Protein AF-0000000082831859 (afdb_homodimer)

InterPro domains:
  IPR010982 Lambda repressor-like, DNA-binding domain superfamily [SSF47413] (37-92)
  IPR014057 Uncharacterized protein HI1420 [PF21716] (16-94)
  IPR014057 Uncharacterized protein HI1420 [PTHR40275] (8-96)

Foldseek 3Di:
DDDPVVLVVVLVVCLVPVVVLVVVLVVCVQPNDQLSNLSSLQSLCCSQVHLVQLCVQLVHDSVVSVQCSHSPHDDDPSSVQSSQVSSVHHDDDDDNVVPPDPPPPD/DDDPVVLVVVLVVCLVPVVVLVVVLVVCVQPNDQLSNLSSLQSLCCSQVHLVQLCVQLVHDSVVSVQCSHSPHDDDPSSVQSSQVSSVHHDDDDDNVPPPDPPPPD

pLDDT: mean 89.48, std 18.15, range [23.09, 98.56]

Solvent-accessible surface area (backbone atoms only — not comparable to full-atom values): 11253 Å² total; per-residue (Å²): 125,86,49,72,67,54,49,55,52,49,19,53,49,32,55,76,32,54,66,58,44,48,51,51,51,37,52,26,51,71,75,49,53,68,36,61,42,24,44,50,51,38,34,47,37,49,39,60,71,20,58,59,54,34,17,58,67,39,71,46,56,45,73,55,47,56,49,40,36,30,57,83,38,63,38,35,46,66,54,49,53,32,49,33,45,51,69,48,26,31,59,36,67,40,71,39,81,74,69,64,71,78,74,70,80,120,126,86,49,69,68,54,50,54,53,49,19,54,50,31,54,76,33,55,66,57,44,48,50,51,49,36,52,27,52,72,72,51,53,68,37,62,42,23,43,50,51,40,32,48,37,49,38,59,71,20,59,60,53,34,17,58,68,38,73,46,56,45,74,54,46,56,49,40,33,30,58,83,37,63,39,34,46,65,53,48,53,32,49,33,45,51,69,48,27,31,60,36,68,40,70,38,83,72,72,62,70,78,74,70,79,120

Organism: NCBI:txid1287738

Structure (mmCIF, N/CA/C/O backbone):
data_AF-0000000082831859-model_v1
#
loop_
_entity.id
_entity.type
_entity.pdbx_description
1 polymer 'Addiction module antidote protein'
#
loop_
_atom_site.group_PDB
_atom_site.id
_atom_site.type_symbol
_atom_site.label_atom_id
_atom_site.label_alt_id
_atom_site.label_comp_id
_atom_site.label_asym_id
_atom_site.label_entity_id
_atom_site.label_seq_id
_atom_site.pdbx_PDB_ins_code
_atom_site.Cartn_x
_atom_site.Cartn_y
_atom_site.Cartn_z
_atom_site.occupancy
_atom_site.B_iso_or_equiv
_atom_site.auth_seq_id
_atom_site.auth_comp_id
_atom_site.auth_asym_id
_atom_site.auth_atom_id
_atom_site.pdbx_PDB_model_num
ATOM 1 N N . MET A 1 1 ? -16.203 17.734 -2.812 1 38.62 1 MET A N 1
ATOM 2 C CA . MET A 1 1 ? -14.797 18.031 -2.574 1 38.62 1 MET A CA 1
ATOM 3 C C . MET A 1 1 ? -14.609 18.703 -1.225 1 38.62 1 MET A C 1
ATOM 5 O O . MET A 1 1 ? -15.211 19.75 -0.96 1 38.62 1 MET A O 1
ATOM 9 N N . ARG A 1 2 ? -14.281 17.938 -0.155 1 53.03 2 ARG A N 1
ATOM 10 C CA . ARG A 1 2 ? -14.484 18.641 1.111 1 53.03 2 ARG A CA 1
ATOM 11 C C . ARG A 1 2 ? -13.656 19.922 1.166 1 53.03 2 ARG A C 1
ATOM 13 O O . ARG A 1 2 ? -12.586 20 0.563 1 53.03 2 ARG A O 1
ATOM 20 N N . SER A 1 3 ? -14.203 20.938 1.687 1 61.81 3 SER A N 1
ATOM 21 C CA . SER A 1 3 ? -13.727 22.312 1.714 1 61.81 3 SER A CA 1
ATOM 22 C C . SER A 1 3 ? -12.453 22.438 2.535 1 61.81 3 SER A C 1
ATOM 24 O O . SER A 1 3 ? -12.141 21.578 3.357 1 61.81 3 SER A O 1
ATOM 26 N N . LYS A 1 4 ? -11.562 23.281 2.094 1 70.06 4 LYS A N 1
ATOM 27 C CA . LYS A 1 4 ? -10.312 23.656 2.748 1 70.06 4 LYS A CA 1
ATOM 28 C C . LYS A 1 4 ? -10.484 23.734 4.262 1 70.06 4 LYS A C 1
ATOM 30 O O . LYS A 1 4 ? -9.664 23.203 5.012 1 70.06 4 LYS A O 1
ATOM 35 N N . PRO A 1 5 ? -11.586 24.328 4.648 1 73.94 5 PRO A N 1
ATOM 36 C CA . PRO A 1 5 ? -11.75 24.391 6.102 1 73.94 5 PRO A CA 1
ATOM 37 C C . PRO A 1 5 ? -11.922 23.016 6.734 1 73.94 5 PRO A C 1
ATOM 39 O O . PRO A 1 5 ? -11.43 22.781 7.84 1 73.94 5 PRO A O 1
ATOM 42 N N . HIS A 1 6 ? -12.492 22.172 6.074 1 83 6 HIS A N 1
ATOM 43 C CA . HIS A 1 6 ? -12.688 20.828 6.594 1 83 6 HIS A CA 1
ATOM 44 C C . HIS A 1 6 ? -11.359 20.078 6.699 1 83 6 HIS A C 1
ATOM 46 O O . HIS A 1 6 ? -11.094 19.438 7.711 1 83 6 HIS A O 1
ATOM 52 N N . ASP A 1 7 ? -10.617 20.328 5.746 1 87.94 7 ASP A N 1
ATOM 53 C CA . ASP A 1 7 ? -9.312 19.672 5.738 1 87.94 7 ASP A CA 1
ATOM 54 C C . ASP A 1 7 ? -8.469 20.109 6.934 1 87.94 7 ASP A C 1
ATOM 56 O O . ASP A 1 7 ? -7.863 19.281 7.613 1 87.94 7 ASP A O 1
ATOM 60 N N . GLU A 1 8 ? -8.5 21.422 7.148 1 90.81 8 GLU A N 1
ATOM 61 C CA . GLU A 1 8 ? -7.73 21.969 8.266 1 90.81 8 GLU A CA 1
ATOM 62 C C . GLU A 1 8 ? -8.25 21.438 9.602 1 90.81 8 GLU A C 1
ATOM 64 O O . GLU A 1 8 ? -7.469 21.172 10.516 1 90.81 8 GLU A O 1
ATOM 69 N N . ALA A 1 9 ? -9.516 21.344 9.734 1 93.5 9 ALA A N 1
ATOM 70 C CA . ALA A 1 9 ? -10.117 20.828 10.961 1 93.5 9 ALA A CA 1
ATOM 71 C C . ALA A 1 9 ? -9.695 19.375 11.203 1 93.5 9 ALA A C 1
ATOM 73 O O . ALA A 1 9 ? -9.367 19 12.328 1 93.5 9 ALA A O 1
ATOM 74 N N . MET A 1 10 ? -9.703 18.625 10.172 1 95.81 10 MET A N 1
ATOM 75 C CA . MET A 1 10 ? -9.336 17.219 10.32 1 95.81 10 MET A CA 1
ATOM 76 C C . MET A 1 10 ? -7.855 17.094 10.672 1 95.81 10 MET A C 1
ATOM 78 O O . MET A 1 10 ? -7.477 16.188 11.43 1 95.81 10 MET A O 1
ATOM 82 N N . VAL A 1 11 ? -7.047 17.953 10.141 1 96.88 11 VAL A N 1
ATOM 83 C CA . VAL A 1 11 ? -5.625 17.953 10.469 1 96.88 11 VAL A CA 1
ATOM 84 C C . VAL A 1 11 ? -5.441 18.125 11.977 1 96.88 11 VAL A C 1
ATOM 86 O O . VAL A 1 11 ? -4.652 17.406 12.602 1 96.88 11 VAL A O 1
ATOM 89 N N . GLU A 1 12 ? -6.172 19.016 12.555 1 96.31 12 GLU A N 1
ATOM 90 C CA . GLU A 1 12 ? -6.094 19.25 13.992 1 96.31 12 GLU A CA 1
ATOM 91 C C . GLU A 1 12 ? -6.586 18.031 14.773 1 96.31 12 GLU A C 1
ATOM 93 O O . GLU A 1 12 ? -6.012 17.688 15.805 1 96.31 12 GLU A O 1
ATOM 98 N N . VAL A 1 13 ? -7.621 17.422 14.297 1 96.69 13 VAL A N 1
ATOM 99 C CA . VAL A 1 13 ? -8.172 16.234 14.938 1 96.69 13 VAL A CA 1
ATOM 100 C C . VAL A 1 13 ? -7.125 15.117 14.93 1 96.69 13 VAL A C 1
ATOM 102 O O . VAL A 1 13 ? -6.875 14.484 15.961 1 96.69 13 VAL A O 1
ATOM 105 N N . TYR A 1 14 ? -6.484 14.945 13.805 1 96.75 14 TYR A N 1
ATOM 106 C CA . TYR A 1 14 ? -5.496 13.875 13.672 1 96.75 14 TYR A CA 1
ATOM 107 C C . TYR A 1 14 ? -4.246 14.188 14.492 1 96.75 14 TYR A C 1
ATOM 109 O O . TYR A 1 14 ? -3.604 13.281 15.023 1 96.75 14 TYR A O 1
ATOM 117 N N . ARG A 1 15 ? -3.934 15.461 14.617 1 95.5 15 ARG A N 1
ATOM 118 C CA . ARG A 1 15 ? -2.812 15.859 15.469 1 95.5 15 ARG A CA 1
ATOM 119 C C . ARG A 1 15 ? -3.07 15.492 16.922 1 95.5 15 ARG A C 1
ATOM 121 O O . ARG A 1 15 ? -2.168 15.023 17.625 1 95.5 15 ARG A O 1
ATOM 128 N N . SER A 1 16 ? -4.305 15.672 17.312 1 96.19 16 SER A N 1
ATOM 129 C CA . SER A 1 16 ? -4.664 15.445 18.703 1 96.19 16 SER A CA 1
ATOM 130 C C . SER A 1 16 ? -4.934 13.969 18.984 1 96.19 16 SER A C 1
ATOM 132 O O . SER A 1 16 ? -4.859 13.516 20.125 1 96.19 16 SER A O 1
ATOM 134 N N . ASP A 1 17 ? -5.258 13.164 17.922 1 96.81 17 ASP A N 1
ATOM 135 C CA . ASP A 1 17 ? -5.605 11.75 18.062 1 96.81 17 ASP A CA 1
ATOM 136 C C . ASP A 1 17 ? -5.043 10.93 16.906 1 96.81 17 ASP A C 1
ATOM 138 O O . ASP A 1 17 ? -5.797 10.469 16.047 1 96.81 17 ASP A O 1
ATOM 142 N N . PRO A 1 18 ? -3.818 10.656 16.938 1 94.69 18 PRO A N 1
ATOM 143 C CA . PRO A 1 18 ? -3.184 9.891 15.859 1 94.69 18 PRO A CA 1
ATOM 144 C C . PRO A 1 18 ? -3.799 8.508 15.672 1 94.69 18 PRO A C 1
ATOM 146 O O . PRO A 1 18 ? -3.805 7.977 14.555 1 94.69 18 PRO A O 1
ATOM 149 N N . ALA A 1 19 ? -4.309 7.984 16.734 1 95.75 19 ALA A N 1
ATOM 150 C CA . ALA A 1 19 ? -4.965 6.684 16.641 1 95.75 19 ALA A CA 1
ATOM 151 C C . ALA A 1 19 ? -6.203 6.758 15.75 1 95.75 19 ALA A C 1
ATOM 153 O O . ALA A 1 19 ? -6.508 5.816 15.016 1 95.75 19 ALA A O 1
ATOM 154 N N . LEU A 1 20 ? -6.926 7.797 15.906 1 97.31 20 LEU A N 1
ATOM 155 C CA . LEU A 1 20 ? -8.102 8 15.07 1 97.31 20 LEU A CA 1
ATOM 156 C C . LEU A 1 20 ? -7.711 8.117 13.602 1 97.31 20 LEU A C 1
ATOM 158 O O . LEU A 1 20 ? -8.422 7.617 12.727 1 97.31 20 LEU A O 1
ATOM 162 N N . ALA A 1 21 ? -6.582 8.797 13.273 1 96.94 21 ALA A N 1
ATOM 163 C CA . ALA A 1 21 ? -6.09 8.914 11.906 1 96.94 21 ALA A CA 1
ATOM 164 C C . ALA A 1 21 ? -5.805 7.535 11.305 1 96.94 21 ALA A C 1
ATOM 166 O O . ALA A 1 21 ? -6.203 7.254 10.172 1 96.94 21 ALA A O 1
ATOM 167 N N . LEU A 1 22 ? -5.191 6.773 12.102 1 97.5 22 LEU A N 1
ATOM 168 C CA . LEU A 1 22 ? -4.855 5.422 11.664 1 97.5 22 LEU A CA 1
ATOM 169 C C . LEU A 1 22 ? -6.121 4.598 11.422 1 97.5 22 LEU A C 1
ATOM 171 O O . LEU A 1 22 ? -6.215 3.871 10.43 1 97.5 22 LEU A O 1
ATOM 175 N N . GLU A 1 23 ? -7.074 4.691 12.344 1 97.94 23 GLU A N 1
ATOM 176 C CA . GLU A 1 23 ? -8.344 3.996 12.18 1 97.94 23 GLU A CA 1
ATOM 177 C C . GLU A 1 23 ? -9.055 4.445 10.906 1 97.94 23 GLU A C 1
ATOM 179 O O . GLU A 1 23 ? -9.625 3.627 10.18 1 97.94 23 GLU A O 1
ATOM 184 N N . THR A 1 24 ? -9.016 5.707 10.695 1 97.94 24 THR A N 1
ATOM 185 C CA . THR A 1 24 ? -9.703 6.285 9.539 1 97.94 24 THR A CA 1
ATOM 186 C C . THR A 1 24 ? -9.102 5.773 8.234 1 97.94 24 THR A C 1
ATOM 188 O O . THR A 1 24 ? -9.82 5.332 7.344 1 97.94 24 THR A O 1
ATOM 191 N N . ILE A 1 25 ? -7.785 5.797 8.172 1 98.25 25 ILE A N 1
ATOM 192 C CA . ILE A 1 25 ? -7.152 5.391 6.918 1 98.25 25 ILE A CA 1
ATOM 193 C C . ILE A 1 25 ? -7.383 3.9 6.684 1 98.25 25 ILE A C 1
ATOM 195 O O . ILE A 1 25 ? -7.59 3.469 5.547 1 98.25 25 ILE A O 1
ATOM 199 N N . ASN A 1 26 ? -7.402 3.133 7.691 1 98.25 26 ASN A N 1
ATOM 200 C CA . ASN A 1 26 ? -7.617 1.698 7.539 1 98.25 26 ASN A CA 1
ATOM 201 C C . ASN A 1 26 ? -9.07 1.384 7.188 1 98.25 26 ASN A C 1
ATOM 203 O O . ASN A 1 26 ? -9.344 0.425 6.465 1 98.25 26 ASN A O 1
ATOM 207 N N . SER A 1 27 ? -10.023 2.178 7.707 1 97.75 27 SER A N 1
ATOM 208 C CA . SER A 1 27 ? -11.414 2.027 7.285 1 97.75 27 SER A CA 1
ATOM 209 C C . SER A 1 27 ? -11.57 2.287 5.789 1 97.75 27 SER A C 1
ATOM 211 O O . SER A 1 27 ? -12.32 1.583 5.109 1 97.75 27 SER A O 1
ATOM 213 N N . ILE A 1 28 ? -10.844 3.232 5.297 1 97.88 28 ILE A N 1
ATOM 214 C CA . ILE A 1 28 ? -10.898 3.588 3.883 1 97.88 28 ILE A CA 1
ATOM 215 C C . ILE A 1 28 ? -10.258 2.48 3.049 1 97.88 28 ILE A C 1
ATOM 217 O O . ILE A 1 28 ? -10.773 2.115 1.988 1 97.88 28 ILE A O 1
ATOM 221 N N . LEU A 1 29 ? -9.156 1.987 3.525 1 97.56 29 LEU A N 1
ATOM 222 C CA . LEU A 1 29 ? -8.477 0.91 2.811 1 97.56 29 LEU A CA 1
ATOM 223 C C . LEU 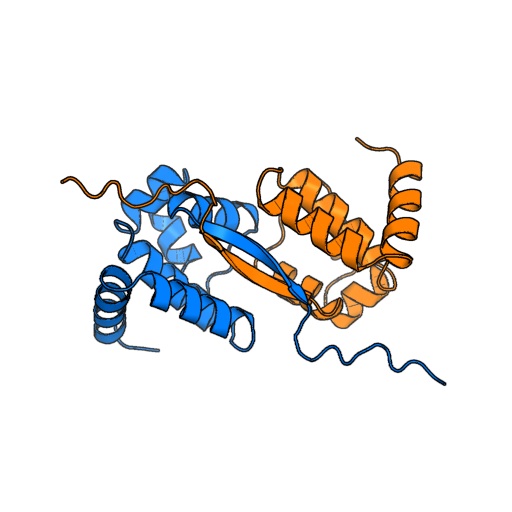A 1 29 ? -9.367 -0.323 2.717 1 97.56 29 LEU A C 1
ATOM 225 O O . LEU A 1 29 ? -9.266 -1.095 1.759 1 97.56 29 LEU A O 1
ATOM 229 N N . ALA A 1 30 ? -10.312 -0.487 3.637 1 94.75 30 ALA A N 1
ATOM 230 C CA . ALA A 1 30 ? -11.211 -1.639 3.652 1 94.75 30 ALA A CA 1
ATOM 231 C C . ALA A 1 30 ? -12.375 -1.438 2.691 1 94.75 30 ALA A C 1
ATOM 233 O O . ALA A 1 30 ? -12.773 -2.365 1.979 1 94.75 30 ALA A O 1
ATOM 234 N N . ASP A 1 31 ? -12.93 -0.213 2.652 1 92.75 31 ASP A N 1
ATOM 235 C CA . ASP A 1 31 ? -14.211 -0.074 1.97 1 92.75 31 ASP A CA 1
ATOM 236 C C . ASP A 1 31 ? -14.305 1.268 1.247 1 92.75 31 ASP A C 1
ATOM 238 O O . ASP A 1 31 ? -15.352 1.604 0.684 1 92.75 31 ASP A O 1
ATOM 242 N N . GLY A 1 32 ? -13.289 1.957 1.275 1 95 32 GLY A N 1
ATOM 243 C CA . GLY A 1 32 ? -13.344 3.279 0.671 1 95 32 GLY A CA 1
ATOM 244 C C . GLY A 1 32 ? -12.711 3.334 -0.704 1 95 32 GLY A C 1
ATOM 245 O O . GLY A 1 32 ? -12.492 2.299 -1.337 1 95 32 GLY A O 1
ATOM 246 N N . ASP A 1 33 ? -12.516 4.555 -1.22 1 96.19 33 ASP A N 1
ATOM 247 C CA . ASP A 1 33 ? -11.914 4.723 -2.539 1 96.19 33 ASP A CA 1
ATOM 248 C C . ASP A 1 33 ? -10.555 5.398 -2.439 1 96.19 33 ASP A C 1
ATOM 250 O O . ASP A 1 33 ? -10.18 5.898 -1.377 1 96.19 33 ASP A O 1
ATOM 254 N N . GLN A 1 34 ? -9.844 5.43 -3.523 1 97.75 34 GLN A N 1
ATOM 255 C CA . GLN A 1 34 ? -8.469 5.906 -3.572 1 97.75 34 GLN A CA 1
ATOM 256 C C . GLN A 1 34 ? -8.391 7.402 -3.277 1 97.75 34 GLN A C 1
ATOM 258 O O . GLN A 1 34 ? -7.469 7.859 -2.602 1 97.75 34 GLN A O 1
ATOM 263 N N . GLY A 1 35 ? -9.305 8.164 -3.9 1 97.5 35 GLY A N 1
ATOM 264 C CA . GLY A 1 35 ? -9.305 9.594 -3.633 1 97.5 35 GLY A CA 1
ATOM 265 C C . GLY A 1 35 ? -9.422 9.922 -2.158 1 97.5 35 GLY A C 1
ATOM 266 O O . GLY A 1 35 ? -8.719 10.797 -1.653 1 97.5 35 GLY A O 1
ATOM 267 N N . GLU A 1 36 ? -10.391 9.289 -1.47 1 97.06 36 GLU A N 1
ATOM 268 C CA . GLU A 1 36 ? -10.555 9.453 -0.028 1 97.06 36 GLU A CA 1
ATOM 269 C C . GLU A 1 36 ? -9.273 9.086 0.718 1 97.06 36 GLU A C 1
ATOM 271 O O . GLU A 1 36 ? -8.898 9.758 1.682 1 97.06 36 GLU A O 1
ATOM 276 N N . LEU A 1 37 ? -8.68 8.031 0.323 1 98.19 37 LEU A N 1
ATOM 277 C CA . LEU A 1 37 ? -7.441 7.562 0.938 1 98.19 37 LEU A CA 1
ATOM 278 C C . LEU A 1 37 ? -6.363 8.641 0.877 1 98.19 37 LEU A C 1
ATOM 280 O O . LEU A 1 37 ? -5.715 8.938 1.884 1 98.19 37 LEU A O 1
ATOM 284 N N . LEU A 1 38 ? -6.172 9.219 -0.313 1 98.19 38 LEU A N 1
ATOM 285 C CA .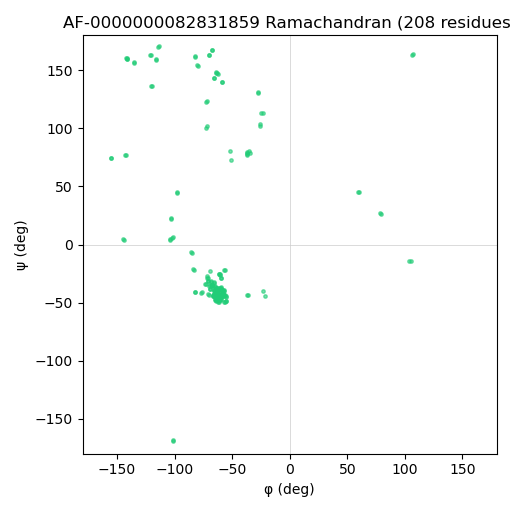 LEU A 1 38 ? -5.105 10.195 -0.515 1 98.19 38 LEU A CA 1
ATOM 286 C C . LEU A 1 38 ? -5.398 11.484 0.249 1 98.19 38 LEU A C 1
ATOM 288 O O . LEU A 1 38 ? -4.477 12.148 0.735 1 98.19 38 LEU A O 1
ATOM 292 N N . VAL A 1 39 ? -6.652 11.805 0.393 1 96.69 39 VAL A N 1
ATOM 293 C CA . VAL A 1 39 ? -7.035 12.977 1.183 1 96.69 39 VAL A 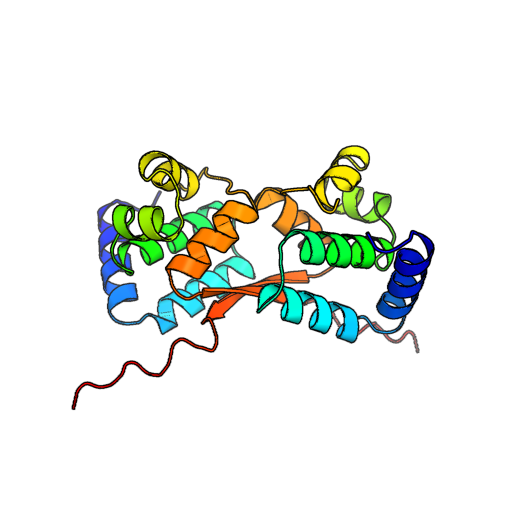CA 1
ATOM 294 C C . VAL A 1 39 ? -6.633 12.766 2.641 1 96.69 39 VAL A C 1
ATOM 296 O O . VAL A 1 39 ? -6.039 13.648 3.262 1 96.69 39 VAL A O 1
ATOM 299 N N . VAL A 1 40 ? -6.977 11.609 3.168 1 97.5 40 VAL A N 1
ATOM 300 C CA . VAL A 1 40 ? -6.656 11.328 4.562 1 97.5 40 VAL A CA 1
ATOM 301 C C . VAL A 1 40 ? -5.141 11.258 4.738 1 97.5 40 VAL A C 1
ATOM 303 O O . VAL A 1 40 ? -4.602 11.75 5.738 1 97.5 40 VAL A O 1
ATOM 306 N N . LEU A 1 41 ? -4.434 10.695 3.814 1 98 41 LEU A N 1
ATOM 307 C CA . LEU A 1 41 ? -2.977 10.641 3.895 1 98 41 LEU A CA 1
ATOM 308 C C . LEU A 1 41 ? -2.379 12.039 3.875 1 98 41 LEU A C 1
ATOM 310 O O . LEU A 1 41 ? -1.407 12.32 4.582 1 98 41 LEU A O 1
ATOM 314 N N . ARG A 1 42 ? -2.9 12.891 3.082 1 97.31 42 ARG A N 1
ATOM 315 C CA . ARG A 1 42 ? -2.459 14.281 3.043 1 97.31 42 ARG A CA 1
ATOM 316 C C . ARG A 1 42 ? -2.695 14.969 4.383 1 97.31 42 ARG A C 1
ATOM 318 O O . ARG A 1 42 ? -1.821 15.68 4.883 1 97.31 42 ARG A O 1
ATOM 325 N N . GLN A 1 43 ? -3.883 14.797 4.906 1 97.44 43 GLN A N 1
ATOM 326 C CA . GLN A 1 43 ? -4.199 15.359 6.215 1 97.44 43 GLN A CA 1
ATOM 327 C C . GLN A 1 43 ? -3.244 14.836 7.281 1 97.44 43 GLN A C 1
ATOM 329 O O . GLN A 1 43 ? -2.803 15.594 8.148 1 97.44 43 GLN A O 1
ATOM 334 N N . MET A 1 44 ? -2.928 13.586 7.18 1 97.25 44 MET A N 1
ATOM 335 C CA . MET A 1 44 ? -1.985 12.984 8.117 1 97.25 44 MET A CA 1
ATOM 336 C C . MET A 1 44 ? -0.595 13.586 7.961 1 97.25 44 MET A C 1
ATOM 338 O O . MET A 1 44 ? 0.084 13.867 8.953 1 97.25 44 MET A O 1
ATOM 342 N N . THR A 1 45 ? -0.22 13.758 6.73 1 97.12 45 THR A N 1
ATOM 343 C CA . THR A 1 45 ? 1.074 14.375 6.469 1 97.12 45 THR A CA 1
ATOM 344 C C . THR A 1 45 ? 1.149 15.758 7.102 1 97.12 45 THR A C 1
ATOM 346 O O . THR A 1 45 ? 2.158 16.109 7.715 1 97.12 45 THR A O 1
ATOM 349 N N . GLN A 1 46 ? 0.09 16.5 7 1 96.19 46 GLN A N 1
ATOM 350 C CA . GLN A 1 46 ? 0.035 17.844 7.574 1 96.19 46 GLN A CA 1
ATOM 351 C C . GLN A 1 46 ? 0.063 17.781 9.102 1 96.19 46 GLN A C 1
ATOM 353 O O . GLN A 1 46 ? 0.666 18.656 9.742 1 96.19 46 GLN A O 1
ATOM 358 N N . ALA A 1 47 ? -0.567 16.766 9.617 1 96.25 47 ALA A N 1
ATOM 359 C CA . ALA A 1 47 ? -0.594 16.594 11.07 1 96.25 47 ALA A CA 1
ATOM 360 C C . ALA A 1 47 ? 0.78 16.188 11.602 1 96.25 47 ALA A C 1
ATOM 362 O O . ALA A 1 47 ? 1.121 16.5 12.742 1 96.25 47 ALA A O 1
ATOM 363 N N . PHE A 1 48 ? 1.53 15.508 10.75 1 93.25 48 PHE A N 1
ATOM 364 C CA . PHE A 1 48 ? 2.832 14.984 11.148 1 93.25 48 PHE A CA 1
ATOM 365 C C . PHE A 1 48 ? 3.949 15.922 10.703 1 93.25 48 PHE A C 1
ATOM 367 O O . PHE A 1 48 ? 4.887 15.5 10.016 1 93.25 48 PHE A O 1
ATOM 374 N N . GLY A 1 49 ? 3.854 17.219 10.859 1 92.62 49 GLY A N 1
ATOM 375 C CA . GLY A 1 49 ? 4.953 18.141 10.633 1 92.62 49 GLY A CA 1
ATOM 376 C C . GLY A 1 49 ? 4.824 18.922 9.344 1 92.62 49 GLY A C 1
ATOM 377 O O . GLY A 1 49 ? 5.621 19.812 9.078 1 92.62 49 GLY A O 1
ATOM 378 N N . GLY A 1 50 ? 3.951 18.484 8.484 1 95.81 50 GLY A N 1
ATOM 379 C CA . GLY A 1 50 ? 3.713 19.234 7.262 1 95.81 50 GLY A CA 1
ATOM 380 C C . GLY A 1 50 ? 4.305 18.578 6.031 1 95.81 50 GLY A C 1
ATOM 381 O O . GLY A 1 50 ? 5.242 17.781 6.137 1 95.81 50 GLY A O 1
ATOM 382 N N . MET A 1 51 ? 3.854 19 4.84 1 96.12 51 MET A N 1
ATOM 383 C CA . MET A 1 51 ? 4.246 18.422 3.559 1 96.12 51 MET A CA 1
ATOM 384 C C . MET A 1 51 ? 5.742 18.609 3.318 1 96.12 51 MET A C 1
ATOM 386 O O . MET A 1 51 ? 6.402 17.703 2.799 1 96.12 51 MET A O 1
ATOM 390 N N . GLN A 1 52 ? 6.289 19.703 3.674 1 96.94 52 GLN A N 1
ATOM 391 C CA . GLN A 1 52 ? 7.707 19.969 3.471 1 96.94 52 GLN A CA 1
ATOM 392 C C . GLN A 1 52 ? 8.57 19.031 4.301 1 96.94 52 GLN A C 1
ATOM 394 O O . GLN A 1 52 ? 9.523 18.438 3.791 1 96.94 52 GLN A O 1
ATOM 399 N N . ALA A 1 53 ? 8.227 18.875 5.574 1 97 53 ALA A N 1
ATOM 400 C CA . ALA A 1 53 ? 8.992 18.016 6.473 1 97 53 ALA A CA 1
ATOM 401 C C . ALA A 1 53 ? 8.945 16.562 6.02 1 97 53 ALA A C 1
ATOM 403 O O . ALA A 1 53 ? 9.969 15.875 5.996 1 97 53 ALA A O 1
ATOM 404 N N . VAL A 1 54 ? 7.785 16.156 5.648 1 97.38 54 VAL A N 1
ATOM 405 C CA . VAL A 1 54 ? 7.605 14.766 5.215 1 97.38 54 VAL A CA 1
ATOM 406 C C . VAL A 1 54 ? 8.367 14.531 3.914 1 97.38 54 VAL A C 1
ATOM 408 O O . VAL A 1 54 ? 9.031 13.5 3.756 1 97.38 54 VAL A O 1
ATOM 411 N N . ALA A 1 55 ? 8.289 15.477 2.957 1 98 55 ALA A N 1
ATOM 412 C CA . ALA A 1 55 ? 9 15.367 1.689 1 98 55 ALA A CA 1
ATOM 413 C C . ALA A 1 55 ? 10.508 15.25 1.917 1 98 55 ALA A C 1
ATOM 415 O O . ALA A 1 55 ? 11.172 14.414 1.3 1 98 55 ALA A O 1
ATOM 416 N N . GLU A 1 56 ? 10.992 16.047 2.77 1 97.38 56 GLU A N 1
ATOM 417 C CA . GLU A 1 56 ? 12.414 16.031 3.084 1 97.38 56 GLU A CA 1
ATOM 418 C C . GLU A 1 56 ? 12.836 14.68 3.656 1 97.38 56 GLU A C 1
ATOM 420 O O . GLU A 1 56 ? 13.82 14.086 3.207 1 97.38 56 GLU A O 1
ATOM 425 N N . GLN A 1 57 ? 12.094 14.203 4.594 1 96.69 57 GLN A N 1
ATOM 426 C CA . GLN A 1 57 ? 12.414 12.93 5.227 1 96.69 57 GLN A CA 1
ATOM 427 C C . GLN A 1 57 ? 12.305 11.781 4.227 1 96.69 57 GLN A C 1
ATOM 429 O O . GLN A 1 57 ? 13.07 10.812 4.293 1 96.69 57 GLN A O 1
ATOM 434 N N . ALA A 1 58 ? 11.328 11.883 3.328 1 96.94 58 ALA A N 1
ATOM 435 C CA . ALA A 1 58 ? 11.086 10.844 2.334 1 96.94 58 ALA A CA 1
ATOM 436 C C . ALA A 1 58 ? 11.984 11.023 1.116 1 96.94 58 ALA A C 1
ATOM 438 O O . ALA A 1 58 ? 11.977 10.195 0.2 1 96.94 58 ALA A O 1
ATOM 439 N N . ARG A 1 59 ? 12.727 12.148 1.076 1 97.38 59 ARG A N 1
ATOM 440 C CA . ARG A 1 59 ? 13.594 12.484 -0.05 1 97.38 59 ARG A CA 1
ATOM 441 C C . ARG A 1 59 ? 12.789 12.602 -1.341 1 97.38 59 ARG A C 1
ATOM 443 O O . ARG A 1 59 ? 13.164 12.031 -2.365 1 97.38 59 ARG A O 1
ATOM 450 N N . LEU A 1 60 ? 11.711 13.273 -1.195 1 97.12 60 LEU A N 1
ATOM 451 C CA . LEU A 1 60 ? 10.852 13.602 -2.326 1 97.12 60 LEU A CA 1
ATOM 452 C C . LEU A 1 60 ? 10.789 15.109 -2.553 1 97.12 60 LEU A C 1
ATOM 454 O O . LEU A 1 60 ? 11.133 15.883 -1.661 1 97.12 60 LEU A O 1
ATOM 458 N N . ASN A 1 61 ? 10.414 15.453 -3.762 1 96.5 61 ASN A N 1
ATOM 459 C CA . ASN A 1 61 ? 10.109 16.859 -4.055 1 96.5 61 ASN A CA 1
ATOM 460 C C . ASN A 1 61 ? 8.797 17.297 -3.414 1 96.5 61 ASN A C 1
ATOM 462 O O . ASN A 1 61 ? 7.75 16.688 -3.662 1 96.5 61 ASN A O 1
ATOM 466 N N . PRO A 1 62 ? 8.867 18.359 -2.588 1 94.5 62 PRO A N 1
ATOM 467 C CA . PRO A 1 62 ? 7.633 18.781 -1.918 1 94.5 62 PRO A CA 1
ATOM 468 C C . PRO A 1 62 ? 6.516 19.109 -2.9 1 94.5 62 PRO A C 1
ATOM 470 O O . PRO A 1 62 ? 5.352 18.797 -2.648 1 94.5 62 PRO A O 1
ATOM 473 N N . THR A 1 63 ? 6.875 19.734 -3.971 1 94.62 63 THR A N 1
ATOM 474 C CA . THR A 1 63 ? 5.871 20.078 -4.973 1 94.62 63 THR A CA 1
ATOM 475 C C . THR A 1 63 ? 5.25 18.812 -5.559 1 94.62 63 THR A C 1
ATOM 477 O O . THR A 1 63 ? 4.043 18.75 -5.789 1 94.62 63 THR A O 1
ATOM 480 N N . GLN A 1 64 ? 6.051 17.844 -5.742 1 94.38 64 GLN A N 1
ATOM 481 C CA . GLN A 1 64 ? 5.562 16.562 -6.246 1 94.38 64 GLN A CA 1
ATOM 482 C C . GLN A 1 64 ? 4.711 15.852 -5.207 1 94.38 64 GLN A C 1
ATOM 484 O O . GLN A 1 64 ? 3.729 15.188 -5.547 1 94.38 64 GLN A O 1
ATOM 489 N N . LEU A 1 65 ? 5.113 16.047 -3.975 1 97.19 65 LEU A N 1
ATOM 490 C CA . LEU A 1 65 ? 4.367 15.391 -2.904 1 97.19 65 LEU A CA 1
ATOM 491 C C . LEU A 1 65 ? 2.939 15.922 -2.832 1 97.19 65 LEU A C 1
ATOM 493 O O . LEU A 1 65 ? 1.997 15.156 -2.607 1 97.19 65 LEU A O 1
ATOM 497 N N . TYR A 1 66 ? 2.713 17.234 -3.062 1 95.94 66 TYR A N 1
ATOM 498 C CA . TYR A 1 66 ? 1.385 17.828 -3.074 1 95.94 66 TYR A CA 1
ATOM 499 C C . TYR A 1 66 ? 0.51 17.203 -4.152 1 95.94 66 TYR A C 1
ATOM 501 O O . TYR A 1 66 ? -0.656 16.891 -3.906 1 95.94 66 TYR A O 1
ATOM 509 N N . ARG A 1 67 ? 1.118 16.938 -5.18 1 96.12 67 ARG A N 1
ATOM 510 C CA . ARG A 1 67 ? 0.382 16.328 -6.281 1 96.12 67 ARG A CA 1
ATOM 511 C C . ARG A 1 67 ? 0.128 14.844 -6.016 1 96.12 67 ARG A C 1
ATOM 513 O O . ARG A 1 67 ? -0.959 14.336 -6.301 1 96.12 67 ARG A O 1
ATOM 520 N N . THR A 1 68 ? 1.135 14.242 -5.52 1 97.44 68 THR A N 1
ATOM 521 C CA . THR A 1 68 ? 1.079 12.812 -5.238 1 97.44 68 THR A CA 1
ATOM 522 C C . THR A 1 68 ? -0.04 12.5 -4.25 1 97.44 68 THR A C 1
ATOM 524 O O . THR A 1 68 ? -0.737 11.492 -4.391 1 97.44 68 THR A O 1
ATOM 527 N N . LEU A 1 69 ? -0.253 13.383 -3.281 1 97.56 69 LEU A N 1
ATOM 528 C CA . LEU A 1 69 ? -1.238 13.156 -2.23 1 97.56 69 LEU A CA 1
ATOM 529 C C . LEU A 1 69 ? -2.5 13.977 -2.48 1 97.56 69 LEU A C 1
ATOM 531 O O . LEU A 1 69 ? -3.252 14.266 -1.547 1 97.56 69 LEU A O 1
ATOM 535 N N . SER A 1 70 ? -2.777 14.383 -3.689 1 96.81 70 SER A N 1
ATOM 536 C CA . SER A 1 70 ? -4.039 15 -4.086 1 96.81 70 SER A CA 1
ATOM 537 C C . SER A 1 70 ? -5.105 13.945 -4.367 1 96.81 70 SER A C 1
ATOM 539 O O . SER A 1 70 ? -4.789 12.773 -4.555 1 96.81 70 SER A O 1
ATOM 541 N N . PRO A 1 71 ? -6.426 14.289 -4.379 1 95.75 71 PRO A N 1
ATOM 542 C CA . PRO A 1 71 ? -7.496 13.32 -4.629 1 95.75 71 PRO A CA 1
ATOM 543 C C . PRO A 1 71 ? -7.328 12.586 -5.957 1 95.75 71 PRO A C 1
ATOM 545 O O . PRO A 1 71 ? -7.824 11.461 -6.109 1 95.75 71 PRO A O 1
ATOM 548 N N . LYS A 1 72 ? -6.602 13.156 -6.875 1 96.62 72 LYS A N 1
ATOM 549 C CA . LYS A 1 72 ? -6.41 12.531 -8.188 1 96.62 72 LYS A CA 1
ATOM 550 C C . LYS A 1 72 ? -5.023 11.906 -8.297 1 96.62 72 LYS A C 1
ATOM 552 O O . LYS A 1 72 ? -4.617 11.469 -9.375 1 96.62 72 LYS A O 1
ATOM 557 N N . GLY A 1 73 ? -4.297 11.938 -7.238 1 97.69 73 GLY A N 1
ATOM 558 C CA . GLY A 1 73 ? -2.961 11.367 -7.25 1 97.69 73 GLY A CA 1
ATOM 559 C C . GLY A 1 73 ? -2.963 9.852 -7.391 1 97.69 73 GLY A C 1
ATOM 560 O O . GLY A 1 73 ? -4.008 9.219 -7.262 1 97.69 73 GLY A O 1
ATOM 561 N N . ASN A 1 74 ? -1.802 9.344 -7.668 1 98.12 74 ASN A N 1
ATOM 562 C CA . ASN A 1 74 ? -1.583 7.91 -7.809 1 98.12 74 ASN A CA 1
ATOM 563 C C . ASN A 1 74 ? -0.13 7.535 -7.531 1 98.12 74 ASN A C 1
ATOM 565 O O . ASN A 1 74 ? 0.605 7.168 -8.453 1 98.12 74 ASN A O 1
ATOM 569 N N . PRO A 1 75 ? 0.209 7.555 -6.246 1 98.12 75 PRO A N 1
ATOM 570 C CA . PRO A 1 75 ? 1.614 7.32 -5.902 1 98.12 75 PRO A CA 1
ATOM 571 C C . PRO A 1 75 ? 2.096 5.93 -6.309 1 98.12 75 PRO A C 1
ATOM 573 O O . PRO A 1 75 ? 1.3 4.988 -6.367 1 98.12 75 PRO A O 1
ATOM 576 N N . SER A 1 76 ? 3.424 5.922 -6.672 1 97.88 76 SER A N 1
ATOM 577 C CA . SER A 1 76 ? 4.055 4.617 -6.84 1 97.88 76 SER A CA 1
ATOM 578 C C . SER A 1 76 ? 4.223 3.906 -5.504 1 97.88 76 SER A C 1
ATOM 580 O O . SER A 1 76 ? 4.109 4.527 -4.445 1 97.88 76 SER A O 1
ATOM 582 N N . LEU A 1 77 ? 4.449 2.631 -5.543 1 98.56 77 LEU A N 1
ATOM 583 C CA . LEU A 1 77 ? 4.73 1.871 -4.328 1 98.56 77 LEU A CA 1
ATOM 584 C C . LEU A 1 77 ? 5.914 2.471 -3.574 1 98.56 77 LEU A C 1
ATOM 586 O O . LEU A 1 77 ? 5.844 2.668 -2.357 1 98.56 77 LEU A O 1
ATOM 590 N N . ALA A 1 78 ? 6.98 2.818 -4.301 1 97.62 78 ALA A N 1
ATOM 591 C CA . ALA A 1 78 ? 8.172 3.383 -3.668 1 97.62 78 ALA A CA 1
ATOM 592 C C . ALA A 1 78 ? 7.84 4.668 -2.92 1 97.62 78 ALA A C 1
ATOM 594 O O . ALA A 1 78 ? 8.266 4.859 -1.778 1 97.62 78 ALA A O 1
ATOM 595 N N . SER A 1 79 ? 7.102 5.555 -3.562 1 97.88 79 SER A N 1
ATOM 596 C CA . SER A 1 79 ? 6.738 6.82 -2.936 1 97.88 79 SER A CA 1
ATOM 597 C C . SER A 1 79 ? 5.852 6.602 -1.714 1 97.88 79 SER A C 1
ATOM 599 O O . SER A 1 79 ? 6.039 7.242 -0.679 1 97.88 79 SER A O 1
ATOM 601 N N . LEU A 1 80 ? 4.883 5.707 -1.873 1 98.31 80 LEU A N 1
ATOM 602 C CA . LEU A 1 80 ? 3.967 5.426 -0.771 1 98.31 80 LEU A CA 1
ATOM 603 C C . LEU A 1 80 ? 4.723 4.891 0.44 1 98.31 80 LEU A C 1
ATOM 605 O O . LEU A 1 80 ? 4.477 5.32 1.569 1 98.31 80 LEU A O 1
ATOM 609 N N . LEU A 1 81 ? 5.641 3.936 0.188 1 98 81 LEU A N 1
ATOM 610 C CA . LEU A 1 81 ? 6.449 3.373 1.267 1 98 81 LEU A CA 1
ATOM 611 C C . LEU A 1 81 ? 7.277 4.457 1.947 1 98 81 LEU A C 1
ATOM 613 O O . LEU A 1 81 ? 7.34 4.516 3.178 1 98 81 LEU A O 1
ATOM 617 N N . ALA A 1 82 ? 7.875 5.316 1.185 1 97.38 82 ALA A N 1
ATOM 618 C CA . ALA A 1 82 ? 8.719 6.383 1.718 1 97.38 82 ALA A CA 1
ATOM 619 C C . ALA A 1 82 ? 7.891 7.375 2.535 1 97.38 82 ALA A C 1
ATOM 621 O O . ALA A 1 82 ? 8.32 7.812 3.607 1 97.38 82 ALA A O 1
ATOM 622 N N . ILE A 1 83 ? 6.754 7.742 2.014 1 98.06 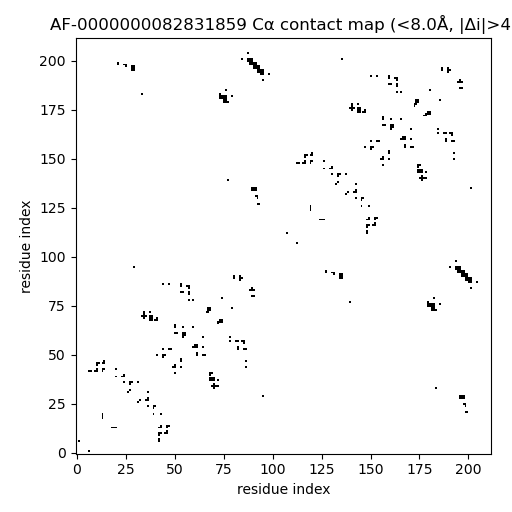83 ILE A N 1
ATOM 623 C CA . ILE A 1 83 ? 5.875 8.695 2.678 1 98.06 83 ILE A CA 1
ATOM 624 C C . ILE A 1 83 ? 5.418 8.133 4.023 1 98.06 83 ILE A C 1
ATOM 626 O O . ILE A 1 83 ? 5.484 8.82 5.047 1 98.06 83 ILE A O 1
ATOM 630 N N . LEU A 1 84 ? 4.945 6.941 4.027 1 97.81 84 LEU A N 1
ATOM 631 C CA . LEU A 1 84 ? 4.48 6.32 5.266 1 97.81 84 LEU A CA 1
ATOM 632 C C . LEU A 1 84 ? 5.621 6.203 6.273 1 97.81 84 LEU A C 1
ATOM 634 O O . LEU A 1 84 ? 5.445 6.52 7.453 1 97.81 84 LEU A O 1
ATOM 638 N N . LYS A 1 85 ? 6.785 5.758 5.816 1 96.94 85 LYS A N 1
ATOM 639 C CA . LYS A 1 85 ? 7.938 5.621 6.703 1 96.94 85 LYS A CA 1
ATOM 640 C C . LYS A 1 85 ? 8.305 6.957 7.348 1 96.94 85 LYS A C 1
ATOM 642 O O . LYS A 1 85 ? 8.625 7.012 8.539 1 96.94 85 LYS A O 1
ATOM 647 N N . ALA A 1 86 ? 8.234 8.023 6.602 1 96.88 86 ALA A N 1
ATOM 648 C CA . ALA A 1 86 ? 8.539 9.367 7.094 1 96.88 86 ALA A CA 1
ATOM 649 C C . ALA A 1 86 ? 7.605 9.758 8.234 1 96.88 86 ALA A C 1
ATOM 651 O O . ALA A 1 86 ? 7.961 10.578 9.086 1 96.88 86 ALA A O 1
ATOM 652 N N . MET A 1 87 ? 6.461 9.148 8.234 1 96.56 87 MET A N 1
ATOM 653 C CA . MET A 1 87 ? 5.477 9.477 9.266 1 96.56 87 MET A CA 1
ATOM 654 C C . MET A 1 87 ? 5.449 8.414 10.352 1 96.56 87 MET A C 1
ATOM 656 O O . MET A 1 87 ? 4.543 8.391 11.188 1 96.56 87 MET A O 1
ATOM 660 N N . GLY A 1 88 ? 6.363 7.453 10.273 1 95.38 88 GLY A N 1
ATOM 661 C CA . GLY A 1 88 ? 6.441 6.398 11.273 1 95.38 88 GLY A CA 1
ATOM 662 C C . GLY A 1 88 ? 5.406 5.309 11.07 1 95.38 88 GLY A C 1
ATOM 663 O O . GLY A 1 88 ? 4.965 4.676 12.031 1 95.38 88 GLY A O 1
ATOM 664 N N . LEU A 1 89 ? 4.969 5.121 9.844 1 97.44 89 LEU A N 1
ATOM 665 C CA . LEU A 1 89 ? 3.961 4.133 9.477 1 97.44 89 LEU A CA 1
ATOM 666 C C . LEU A 1 89 ? 4.52 3.137 8.461 1 97.44 89 LEU A C 1
ATOM 668 O O . LEU A 1 89 ? 5.574 3.373 7.871 1 97.44 89 LEU A O 1
ATOM 672 N N . ARG A 1 90 ? 3.84 2.027 8.328 1 97.5 90 ARG A N 1
ATOM 673 C CA . ARG A 1 90 ? 4.188 1.023 7.324 1 97.5 90 ARG A CA 1
ATOM 674 C C . ARG A 1 90 ? 2.938 0.407 6.707 1 97.5 90 ARG A C 1
ATOM 676 O O . ARG A 1 90 ? 1.865 0.427 7.316 1 97.5 90 ARG A O 1
ATOM 683 N N . LEU A 1 91 ? 3.129 -0.17 5.531 1 98.44 91 LEU A N 1
ATOM 684 C CA . LEU A 1 91 ? 2.059 -0.928 4.895 1 98.44 91 LEU A CA 1
ATOM 685 C C . LEU A 1 91 ? 1.948 -2.324 5.496 1 98.44 91 LEU A C 1
ATOM 687 O O . LEU A 1 91 ? 2.93 -2.861 6.012 1 98.44 91 LEU A O 1
ATOM 691 N N . ALA A 1 92 ? 0.817 -2.805 5.402 1 98.38 92 ALA A N 1
ATOM 692 C CA . ALA A 1 92 ? 0.505 -4.207 5.676 1 98.38 92 ALA A CA 1
ATOM 693 C C . ALA A 1 92 ? -0.525 -4.742 4.688 1 98.38 92 ALA A C 1
ATOM 695 O O . ALA A 1 92 ? -1.17 -3.973 3.973 1 98.38 92 ALA A O 1
ATOM 696 N N . VAL A 1 93 ? -0.573 -6.031 4.586 1 98.38 93 VAL A N 1
ATOM 697 C CA . VAL A 1 93 ? -1.562 -6.703 3.752 1 98.38 93 VAL A CA 1
ATOM 698 C C . VAL A 1 93 ? -2.426 -7.625 4.613 1 98.38 93 VAL A C 1
ATOM 700 O O . VAL A 1 93 ? -1.913 -8.328 5.484 1 98.38 93 VAL A O 1
ATOM 703 N N . MET A 1 94 ? -3.746 -7.582 4.34 1 97.25 94 MET A N 1
ATOM 704 C CA . MET A 1 94 ? -4.711 -8.375 5.094 1 97.25 94 MET A CA 1
ATOM 705 C C . MET A 1 94 ? -5.719 -9.039 4.164 1 97.25 94 MET A C 1
ATOM 707 O O . MET A 1 94 ? -5.914 -8.586 3.031 1 97.25 94 MET A O 1
ATOM 711 N N . PRO A 1 95 ? -6.328 -10.172 4.676 1 95.5 95 PRO A N 1
ATOM 712 C CA . PRO A 1 95 ? -7.441 -10.703 3.889 1 95.5 95 PRO A CA 1
ATOM 713 C C . PRO A 1 95 ? -8.617 -9.734 3.803 1 95.5 95 PRO A C 1
ATOM 715 O O . PRO A 1 95 ? -8.875 -8.984 4.746 1 95.5 95 PRO A O 1
ATOM 718 N N . LEU A 1 96 ? -9.281 -9.812 2.711 1 90.44 96 LEU A N 1
ATOM 719 C CA . LEU A 1 96 ? -10.523 -9.055 2.602 1 90.44 96 LEU A CA 1
ATOM 720 C C . LEU A 1 96 ? -11.625 -9.68 3.455 1 90.44 96 LEU A C 1
ATOM 722 O O . LEU A 1 96 ? -11.68 -10.906 3.604 1 90.44 96 LEU A O 1
ATOM 726 N N . ALA A 1 97 ? -11.969 -9.172 4.695 1 72.06 97 ALA A N 1
ATOM 727 C CA . ALA A 1 97 ? -12.953 -9.703 5.633 1 72.06 97 ALA A CA 1
ATOM 728 C C . ALA A 1 97 ? -13.961 -10.602 4.914 1 72.06 97 ALA A C 1
ATOM 730 O O . ALA A 1 97 ? -14.43 -11.594 5.477 1 72.06 97 ALA A O 1
ATOM 731 N N . ASN A 1 98 ? 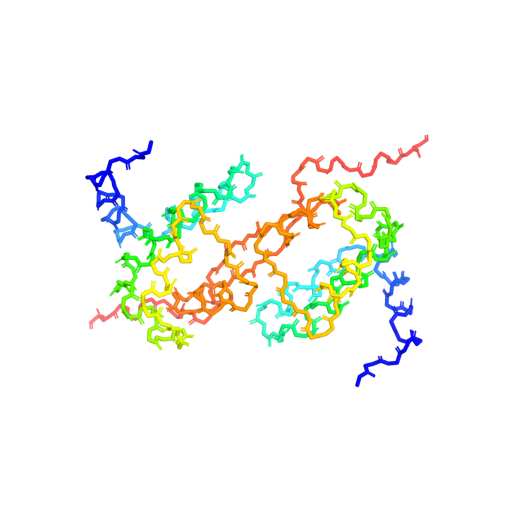-14.5 -10.305 3.801 1 52.75 98 ASN A N 1
ATOM 732 C CA . ASN A 1 98 ? -15.586 -11.172 3.361 1 52.75 98 ASN A CA 1
ATOM 733 C C . ASN A 1 98 ? -15.07 -12.555 2.971 1 52.75 98 ASN A C 1
ATOM 735 O O . ASN A 1 98 ? -15.82 -13.375 2.434 1 52.75 98 ASN A O 1
ATOM 739 N N . ALA A 1 99 ? -13.828 -12.641 2.637 1 48.78 99 ALA A N 1
ATOM 740 C CA . ALA A 1 99 ? -13.516 -13.977 2.127 1 48.78 99 ALA A CA 1
ATOM 741 C C . ALA A 1 99 ? -13.984 -15.055 3.096 1 48.78 99 ALA A C 1
ATOM 743 O O . ALA A 1 99 ? -13.508 -15.133 4.23 1 48.78 99 ALA A O 1
ATOM 744 N N . ALA A 1 100 ? -15.305 -15.375 3.051 1 40.84 100 ALA A N 1
ATOM 745 C CA . ALA A 1 100 ? -15.945 -16.547 3.66 1 40.84 100 ALA A CA 1
ATOM 746 C C . ALA A 1 100 ? -14.977 -17.703 3.779 1 40.84 100 ALA A C 1
ATOM 748 O O . ALA A 1 100 ? -14.016 -17.812 3.006 1 40.84 100 ALA A O 1
ATOM 749 N N . ALA A 1 101 ? -14.797 -18.422 4.93 1 42.28 101 ALA A N 1
ATOM 750 C CA . ALA A 1 101 ? -14.203 -19.734 5.133 1 42.28 101 ALA A CA 1
ATOM 751 C C . ALA A 1 101 ? -14.297 -20.578 3.865 1 42.28 101 ALA A C 1
ATOM 753 O O . ALA A 1 101 ? -15.242 -20.453 3.092 1 42.28 101 ALA A O 1
ATOM 754 N N . PRO A 1 102 ? -13.141 -20.922 3.182 1 38.56 102 PRO A N 1
ATOM 755 C CA . PRO A 1 102 ? -13.383 -21.906 2.123 1 38.56 102 PRO A CA 1
ATOM 756 C C . PRO A 1 102 ? -14.609 -22.781 2.391 1 38.56 102 PRO A C 1
ATOM 758 O O . PRO A 1 102 ? -14.914 -23.078 3.547 1 38.56 102 PRO A O 1
ATOM 761 N N . VAL A 1 103 ? -15.68 -22.562 1.754 1 32.94 103 VAL A N 1
ATOM 762 C CA . VAL A 1 103 ? -16.719 -23.578 1.805 1 32.94 103 VAL A CA 1
ATOM 763 C C . VAL A 1 103 ? -16.094 -24.969 1.785 1 32.94 103 VAL A C 1
ATOM 765 O O . VAL A 1 103 ? -15.352 -25.312 0.858 1 32.94 103 VAL A O 1
ATOM 768 N N . ARG A 1 104 ? -15.57 -25.484 2.801 1 33.25 104 ARG A N 1
ATOM 769 C CA . ARG A 1 104 ? -15.398 -26.938 2.838 1 33.25 104 ARG A CA 1
ATOM 770 C C . ARG A 1 104 ? -16.547 -27.641 2.111 1 33.25 104 ARG A C 1
ATOM 772 O O . ARG A 1 104 ? -17.703 -27.469 2.471 1 33.25 104 ARG A O 1
ATOM 779 N N . MET A 1 105 ? -16.547 -27.688 0.789 1 30.12 105 MET A N 1
ATOM 780 C CA . MET A 1 105 ? -17.438 -28.719 0.256 1 30.12 105 MET A CA 1
ATOM 781 C C . MET A 1 105 ? -17.406 -29.969 1.133 1 30.12 105 MET A C 1
ATOM 783 O O . MET A 1 105 ? -16.344 -30.562 1.332 1 30.12 105 MET A O 1
ATOM 787 N N . GLY A 1 106 ? -18.016 -30.031 2.227 1 23.09 106 GLY A N 1
ATOM 788 C CA . GLY A 1 106 ? -18.484 -31.344 2.652 1 23.09 106 GLY A CA 1
ATOM 789 C C . GLY A 1 106 ? -19.234 -32.094 1.567 1 23.09 106 GLY A C 1
ATOM 790 O O . GLY A 1 106 ? -19.828 -31.469 0.685 1 23.09 106 GLY A O 1
ATOM 791 N N . MET B 1 1 ? 19.656 -13.375 -7.25 1 38.75 1 MET B N 1
ATOM 792 C CA . MET B 1 1 ? 18.375 -13.406 -7.949 1 38.75 1 MET B CA 1
ATOM 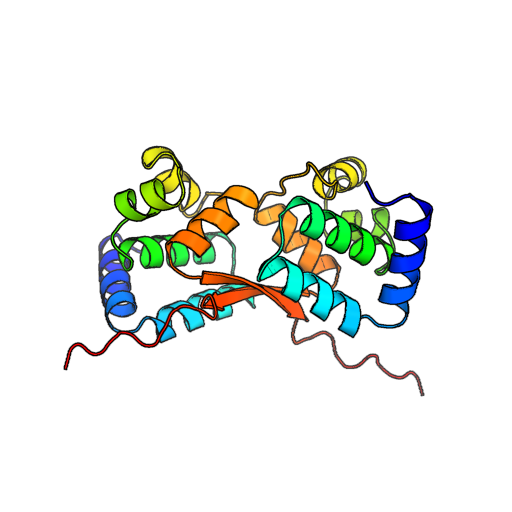793 C C . MET B 1 1 ? 17.734 -14.789 -7.863 1 38.75 1 MET B C 1
ATOM 795 O O . MET B 1 1 ? 18.344 -15.781 -8.273 1 38.75 1 MET B O 1
ATOM 799 N N . ARG B 1 2 ? 16.812 -15.031 -6.895 1 52.72 2 ARG B N 1
ATOM 800 C CA . ARG B 1 2 ? 16.578 -16.453 -6.684 1 52.72 2 ARG B CA 1
ATOM 801 C C . ARG B 1 2 ? 16.094 -17.125 -7.965 1 52.72 2 ARG B C 1
ATOM 803 O O . ARG B 1 2 ? 15.445 -16.484 -8.797 1 52.72 2 ARG B O 1
ATOM 810 N N . SER B 1 3 ? 16.531 -18.266 -8.242 1 61.16 3 SER B N 1
ATOM 811 C CA . SER B 1 3 ? 16.406 -19.062 -9.453 1 61.16 3 SER B CA 1
ATOM 812 C C . SER B 1 3 ? 14.953 -19.469 -9.703 1 61.16 3 SER B C 1
ATOM 814 O O . SER B 1 3 ? 14.133 -19.453 -8.781 1 61.16 3 SER B O 1
ATOM 816 N N . LYS B 1 4 ? 14.539 -19.5 -10.945 1 69.06 4 LYS B N 1
ATOM 817 C CA . LYS B 1 4 ? 13.242 -19.953 -11.438 1 69.06 4 LYS B CA 1
ATOM 818 C C . LYS B 1 4 ? 12.734 -21.141 -10.633 1 69.06 4 LYS B C 1
ATOM 820 O O . LYS B 1 4 ? 11.57 -21.172 -10.227 1 69.06 4 LYS B O 1
ATOM 825 N N . PRO B 1 5 ? 13.648 -22.047 -10.367 1 73.88 5 PRO B N 1
ATOM 826 C CA . PRO B 1 5 ? 13.164 -23.188 -9.594 1 73.88 5 PRO B CA 1
ATOM 827 C C . PRO B 1 5 ? 12.727 -22.797 -8.18 1 73.88 5 PRO B C 1
ATOM 829 O O . PRO B 1 5 ? 11.75 -23.344 -7.66 1 73.88 5 PRO B O 1
ATOM 832 N N . HIS B 1 6 ? 13.336 -21.891 -7.66 1 82.81 6 HIS B N 1
ATOM 833 C CA . HIS B 1 6 ? 12.984 -21.453 -6.316 1 82.81 6 HIS B CA 1
ATOM 834 C C . HIS B 1 6 ? 11.625 -20.766 -6.305 1 82.81 6 HIS B C 1
ATOM 836 O O . HIS B 1 6 ? 10.797 -21.016 -5.426 1 82.81 6 HIS B O 1
ATOM 842 N N . ASP B 1 7 ? 11.445 -20.062 -7.301 1 87.81 7 ASP B N 1
ATOM 843 C CA . ASP B 1 7 ? 10.172 -19.359 -7.418 1 87.81 7 ASP B CA 1
ATOM 844 C C . ASP B 1 7 ? 9.008 -20.344 -7.5 1 87.81 7 ASP B C 1
ATOM 846 O O . ASP B 1 7 ? 7.996 -20.172 -6.812 1 87.81 7 ASP B O 1
ATOM 850 N N . GLU B 1 8 ? 9.227 -21.344 -8.32 1 90.62 8 GLU B N 1
ATOM 851 C CA . GLU B 1 8 ? 8.18 -22.344 -8.492 1 90.62 8 GLU B CA 1
ATOM 852 C C . GLU B 1 8 ? 7.922 -23.094 -7.191 1 90.62 8 GLU B C 1
ATOM 854 O O . GLU B 1 8 ? 6.777 -23.422 -6.871 1 90.62 8 GLU B O 1
ATOM 859 N N . ALA B 1 9 ? 8.945 -23.406 -6.492 1 93.12 9 ALA B N 1
ATOM 860 C CA . ALA B 1 9 ? 8.797 -24.109 -5.215 1 93.12 9 ALA B CA 1
ATOM 861 C C . ALA B 1 9 ? 8.008 -23.266 -4.219 1 93.12 9 ALA B C 1
ATOM 863 O O . ALA B 1 9 ? 7.137 -23.766 -3.514 1 93.12 9 ALA B O 1
ATOM 864 N N . MET B 1 10 ? 8.312 -22.016 -4.195 1 95.69 10 MET B N 1
ATOM 865 C CA . MET B 1 10 ? 7.621 -21.141 -3.258 1 95.69 10 MET B CA 1
ATOM 866 C C . MET B 1 10 ? 6.148 -21 -3.639 1 95.69 10 MET B C 1
ATOM 868 O O . MET B 1 10 ? 5.285 -20.891 -2.766 1 95.69 10 MET B O 1
ATOM 872 N N . VAL B 1 11 ? 5.867 -20.984 -4.906 1 96.81 11 VAL B N 1
ATOM 873 C CA . VAL B 1 11 ? 4.488 -20.922 -5.371 1 96.81 11 VAL B CA 1
ATOM 874 C C . VAL B 1 11 ? 3.689 -22.094 -4.809 1 96.81 11 VAL B C 1
ATOM 876 O O . VAL B 1 11 ? 2.572 -21.922 -4.316 1 96.81 11 VAL B O 1
ATOM 879 N N . GLU B 1 12 ? 4.266 -23.25 -4.852 1 96.19 12 GLU B N 1
ATOM 880 C CA . GLU B 1 12 ? 3.604 -24.438 -4.32 1 96.19 12 GLU B CA 1
ATOM 881 C C . GLU B 1 12 ? 3.416 -24.328 -2.811 1 96.19 12 GLU B C 1
ATOM 883 O O . GLU B 1 12 ? 2.377 -24.734 -2.281 1 96.19 12 GLU B O 1
ATOM 888 N N . VAL B 1 13 ? 4.395 -23.828 -2.143 1 96.56 13 VAL B N 1
ATOM 889 C CA . VAL B 1 13 ? 4.324 -23.641 -0.696 1 96.56 13 VAL B CA 1
ATOM 890 C C . VAL B 1 13 ? 3.176 -22.688 -0.353 1 96.56 13 VAL B C 1
ATOM 892 O O . VAL B 1 13 ? 2.361 -22.984 0.526 1 96.56 13 VAL B O 1
ATOM 895 N N . TYR B 1 14 ? 3.076 -21.609 -1.086 1 96.69 14 TYR B N 1
ATOM 896 C CA . TYR B 1 14 ? 2.047 -20.609 -0.81 1 96.69 14 TYR B CA 1
ATOM 897 C C . TYR B 1 14 ? 0.666 -21.141 -1.187 1 96.69 14 TYR B C 1
ATOM 899 O O . TYR B 1 14 ? -0.33 -20.797 -0.542 1 96.69 14 TYR B O 1
ATOM 907 N N . ARG B 1 15 ? 0.625 -21.984 -2.186 1 95.38 15 ARG B N 1
ATOM 908 C CA . ARG B 1 15 ? -0.638 -22.609 -2.549 1 95.38 15 ARG B CA 1
ATOM 909 C C . ARG B 1 15 ? -1.148 -23.5 -1.423 1 95.38 15 ARG B C 1
ATOM 911 O O . ARG B 1 15 ? -2.346 -23.516 -1.13 1 95.38 15 ARG B O 1
ATOM 918 N N . SER B 1 16 ? -0.226 -24.172 -0.8 1 96.06 16 SER B N 1
ATOM 919 C CA . SER B 1 16 ? -0.593 -25.125 0.24 1 96.06 16 SER B CA 1
ATOM 920 C C . SER B 1 16 ? -0.794 -24.438 1.583 1 96.06 16 SER B C 1
ATOM 922 O O . SER B 1 16 ? -1.469 -24.969 2.467 1 96.06 16 SER B O 1
ATOM 924 N N . ASP B 1 17 ? -0.231 -23.219 1.783 1 96.62 17 ASP B N 1
ATOM 925 C CA . ASP B 1 17 ? -0.298 -22.484 3.045 1 96.62 17 ASP B CA 1
ATOM 926 C C . ASP B 1 17 ? -0.44 -20.984 2.805 1 96.62 17 ASP B C 1
ATOM 928 O O . ASP B 1 17 ? 0.502 -20.219 3.027 1 96.62 17 ASP B O 1
ATOM 932 N N . PRO B 1 18 ? -1.576 -20.562 2.469 1 94.44 18 PRO B N 1
ATOM 933 C CA . PRO B 1 18 ? -1.804 -19.141 2.186 1 94.44 18 PRO B CA 1
ATOM 934 C C . PRO B 1 18 ? -1.488 -18.25 3.381 1 94.44 18 PRO B C 1
ATOM 936 O O . PRO B 1 18 ? -1.1 -17.094 3.203 1 94.44 18 PRO B O 1
ATOM 939 N N . ALA B 1 19 ? -1.641 -18.781 4.543 1 95.62 19 ALA B N 1
ATOM 940 C CA . ALA B 1 19 ? -1.312 -18.016 5.738 1 95.62 19 ALA B CA 1
ATOM 941 C C . ALA B 1 19 ? 0.178 -17.688 5.789 1 95.62 19 ALA B C 1
ATOM 943 O O . ALA B 1 19 ? 0.569 -16.609 6.242 1 95.62 19 ALA B O 1
ATOM 944 N N . LEU B 1 20 ? 0.96 -18.641 5.422 1 97.25 20 LEU B N 1
ATOM 945 C CA . LEU B 1 20 ? 2.4 -18.406 5.375 1 97.25 20 LEU B CA 1
ATOM 946 C C . LEU B 1 20 ? 2.748 -17.328 4.363 1 97.25 20 LEU B C 1
ATOM 948 O O . LEU B 1 20 ? 3.65 -16.516 4.602 1 97.25 20 LEU B O 1
ATOM 952 N N . ALA B 1 21 ? 2.061 -17.281 3.193 1 96.81 21 ALA B N 1
ATOM 953 C CA . ALA B 1 21 ? 2.275 -16.234 2.188 1 96.81 21 ALA B CA 1
ATOM 954 C C . ALA B 1 21 ? 2 -14.852 2.762 1 96.81 21 ALA B C 1
ATOM 956 O O . ALA B 1 21 ? 2.793 -13.93 2.572 1 96.81 21 ALA B O 1
ATOM 957 N N . LEU B 1 22 ? 0.948 -14.797 3.453 1 97.44 22 LEU B N 1
ATOM 958 C CA . LEU B 1 22 ? 0.56 -13.539 4.07 1 97.44 22 LEU B CA 1
ATOM 959 C C . LEU B 1 22 ? 1.582 -13.109 5.117 1 97.44 22 LEU B C 1
ATOM 961 O O . LEU B 1 22 ? 1.952 -11.93 5.188 1 97.44 22 LEU B O 1
ATOM 965 N N . GLU B 1 23 ? 2.016 -14.047 5.949 1 97.88 23 GLU B N 1
ATOM 966 C CA . GLU B 1 23 ? 3.043 -13.75 6.945 1 97.88 23 GLU B CA 1
ATOM 967 C C . GLU B 1 23 ? 4.328 -13.266 6.285 1 97.88 23 GLU B C 1
ATOM 969 O O . GLU B 1 23 ? 4.973 -12.336 6.773 1 97.88 23 GLU B O 1
ATOM 974 N N . THR B 1 24 ? 4.668 -13.914 5.227 1 97.94 24 THR B N 1
ATOM 975 C CA . THR B 1 24 ? 5.902 -13.594 4.523 1 97.94 24 THR B CA 1
ATOM 976 C C . THR B 1 24 ? 5.855 -12.18 3.965 1 97.94 24 THR B C 1
ATOM 978 O O . THR B 1 24 ? 6.789 -11.398 4.152 1 97.94 24 THR B O 1
ATOM 981 N N . ILE B 1 25 ? 4.742 -11.852 3.328 1 98.25 25 ILE B N 1
ATOM 982 C CA . ILE B 1 25 ? 4.668 -10.539 2.703 1 98.25 25 ILE B CA 1
ATOM 983 C C . ILE B 1 25 ? 4.652 -9.453 3.779 1 98.25 25 ILE B C 1
ATOM 985 O O . ILE B 1 25 ? 5.254 -8.391 3.607 1 98.25 25 ILE B O 1
ATOM 989 N N . ASN B 1 26 ? 4.051 -9.703 4.867 1 98.25 26 ASN B N 1
ATOM 990 C CA . ASN B 1 26 ? 3.994 -8.711 5.938 1 98.25 26 ASN B CA 1
ATOM 991 C C . ASN B 1 26 ? 5.34 -8.57 6.641 1 98.25 26 ASN B C 1
ATOM 993 O O . ASN B 1 26 ? 5.695 -7.477 7.094 1 98.25 26 ASN B O 1
ATOM 997 N N . SER B 1 27 ? 6.113 -9.672 6.758 1 97.81 27 SER B N 1
ATOM 998 C CA . SER B 1 27 ? 7.477 -9.57 7.277 1 97.81 27 SER B CA 1
ATOM 999 C C . SER B 1 27 ? 8.336 -8.672 6.391 1 97.81 27 SER B C 1
ATOM 1001 O O . SER B 1 27 ? 9.141 -7.887 6.895 1 97.81 27 SER B O 1
ATOM 1003 N N . ILE B 1 28 ? 8.141 -8.766 5.117 1 97.88 28 ILE B N 1
ATOM 1004 C CA . ILE B 1 28 ? 8.898 -7.973 4.156 1 97.88 28 ILE B CA 1
ATOM 1005 C C . ILE B 1 28 ? 8.484 -6.508 4.254 1 97.88 28 ILE B C 1
ATOM 1007 O O . ILE B 1 28 ? 9.328 -5.609 4.211 1 97.88 28 ILE B O 1
ATOM 1011 N N . LEU B 1 29 ? 7.203 -6.301 4.359 1 97.56 29 LEU B N 1
ATOM 1012 C CA . LEU B 1 29 ? 6.707 -4.934 4.48 1 97.56 29 LEU B CA 1
ATOM 1013 C C . LEU B 1 29 ? 7.254 -4.266 5.734 1 97.56 29 LEU B C 1
ATOM 1015 O O . LEU B 1 29 ? 7.43 -3.045 5.766 1 97.56 29 LEU B O 1
ATOM 1019 N N . ALA B 1 30 ? 7.617 -5.031 6.762 1 94.81 30 ALA B N 1
ATOM 1020 C CA . ALA B 1 30 ? 8.133 -4.496 8.016 1 94.81 30 ALA B CA 1
ATOM 1021 C C . ALA B 1 30 ? 9.625 -4.184 7.906 1 94.81 30 ALA B C 1
ATOM 1023 O O . ALA B 1 30 ? 10.086 -3.152 8.406 1 94.81 30 ALA B O 1
ATOM 1024 N N . ASP B 1 31 ? 10.375 -5.074 7.234 1 92.88 31 ASP B N 1
ATOM 1025 C CA . ASP B 1 31 ? 11.828 -4.945 7.363 1 92.88 31 ASP B CA 1
ATOM 1026 C C . ASP B 1 31 ? 12.523 -5.297 6.051 1 92.88 31 ASP B C 1
ATOM 1028 O O . ASP B 1 31 ? 13.758 -5.332 5.988 1 92.88 31 ASP B O 1
ATOM 1032 N N . GLY B 1 32 ? 11.789 -5.547 5.102 1 94.94 32 GLY B N 1
ATOM 1033 C CA . GLY B 1 32 ? 12.398 -5.965 3.85 1 94.94 32 GLY B CA 1
ATOM 1034 C C . GLY B 1 32 ? 12.477 -4.855 2.82 1 94.94 32 GLY B C 1
ATOM 1035 O O . GLY B 1 32 ? 12.344 -3.676 3.162 1 94.94 32 GLY B O 1
ATOM 1036 N N . ASP B 1 33 ? 12.797 -5.223 1.57 1 96.19 33 ASP B N 1
ATOM 1037 C CA . ASP B 1 33 ? 12.914 -4.234 0.504 1 96.19 33 ASP B CA 1
ATOM 1038 C C . ASP B 1 33 ? 11.828 -4.441 -0.554 1 96.19 33 ASP B C 1
ATOM 1040 O O . ASP B 1 33 ? 11.133 -5.457 -0.543 1 96.19 33 ASP B O 1
ATOM 1044 N N . GLN B 1 34 ? 11.711 -3.51 -1.442 1 97.75 34 GLN B N 1
ATOM 1045 C CA . GLN B 1 34 ? 10.641 -3.48 -2.434 1 97.75 34 GLN B CA 1
ATOM 1046 C C . GLN B 1 34 ? 10.766 -4.641 -3.414 1 97.75 34 GLN B C 1
ATOM 1048 O O . GLN B 1 34 ? 9.766 -5.23 -3.82 1 97.75 34 GLN B O 1
ATOM 1053 N N . GLY B 1 35 ? 12.008 -4.871 -3.881 1 97.5 35 GLY B N 1
ATOM 1054 C CA . GLY B 1 35 ? 12.195 -5.988 -4.793 1 97.5 35 GLY B CA 1
ATOM 1055 C C . GLY B 1 35 ? 11.711 -7.309 -4.23 1 97.5 35 GLY B C 1
ATOM 1056 O O . GLY B 1 35 ? 11.055 -8.086 -4.93 1 97.5 35 GLY B O 1
ATOM 1057 N N . GLU B 1 36 ? 12.102 -7.617 -2.994 1 97 36 GLU B N 1
ATOM 1058 C CA . GLU B 1 36 ? 11.633 -8.82 -2.309 1 97 36 GLU B CA 1
ATOM 1059 C C . GLU B 1 36 ? 10.109 -8.852 -2.232 1 97 36 GLU B C 1
ATOM 1061 O O . GLU B 1 36 ? 9.492 -9.906 -2.4 1 97 36 GLU B O 1
ATOM 1066 N N . LEU B 1 37 ? 9.531 -7.758 -1.912 1 98.19 37 LEU B N 1
ATOM 1067 C CA . LEU B 1 37 ? 8.086 -7.641 -1.812 1 98.19 37 LEU B CA 1
ATOM 1068 C C . LEU B 1 37 ? 7.414 -8.055 -3.117 1 98.19 37 LEU B C 1
ATOM 1070 O O . LEU B 1 37 ? 6.465 -8.836 -3.111 1 98.19 37 LEU B O 1
ATOM 1074 N N . LEU B 1 38 ? 7.91 -7.504 -4.246 1 98.12 38 LEU B N 1
ATOM 1075 C CA . LEU B 1 38 ? 7.293 -7.754 -5.543 1 98.12 38 LEU B CA 1
ATOM 1076 C C . LEU B 1 38 ? 7.48 -9.203 -5.965 1 98.12 38 LEU B C 1
ATOM 1078 O O . LEU B 1 38 ? 6.605 -9.789 -6.609 1 98.12 38 LEU B O 1
ATOM 1082 N N . VAL B 1 39 ? 8.586 -9.789 -5.57 1 96.62 39 VAL B N 1
ATOM 1083 C CA . VAL B 1 39 ? 8.812 -11.203 -5.852 1 96.62 39 VAL B CA 1
ATOM 1084 C C . VAL B 1 39 ? 7.766 -12.055 -5.129 1 96.62 39 VAL B C 1
ATOM 1086 O O . VAL B 1 39 ? 7.16 -12.945 -5.727 1 96.62 39 VAL B O 1
ATOM 1089 N N . VAL B 1 40 ? 7.57 -11.773 -3.863 1 97.44 40 VAL B N 1
ATOM 1090 C CA . VAL B 1 40 ? 6.602 -12.539 -3.086 1 97.44 40 VAL B CA 1
ATOM 1091 C C . VAL B 1 40 ? 5.191 -12.289 -3.627 1 97.44 40 VAL B C 1
ATOM 1093 O O . VAL B 1 40 ? 4.383 -13.219 -3.717 1 97.44 40 VAL B O 1
ATOM 1096 N N . LEU B 1 41 ? 4.863 -11.094 -4 1 98 41 LEU B N 1
ATOM 1097 C CA . LEU B 1 41 ? 3.555 -10.805 -4.574 1 98 41 LEU B CA 1
ATOM 1098 C C . LEU B 1 41 ? 3.352 -11.562 -5.879 1 98 41 LEU B C 1
ATOM 1100 O O . LEU B 1 41 ? 2.252 -12.055 -6.156 1 98 41 LEU B O 1
ATOM 1104 N N . ARG B 1 42 ? 4.355 -11.641 -6.672 1 97.25 42 ARG B N 1
ATOM 1105 C CA . ARG B 1 42 ? 4.293 -12.414 -7.906 1 97.25 42 ARG B CA 1
ATOM 1106 C C . ARG B 1 42 ? 4.043 -13.891 -7.621 1 97.25 42 ARG B C 1
ATOM 1108 O O . ARG B 1 42 ? 3.215 -14.523 -8.273 1 97.25 42 ARG B O 1
ATOM 1115 N N . GLN B 1 43 ? 4.801 -14.422 -6.691 1 97.38 43 GLN B N 1
ATOM 1116 C CA . GLN B 1 43 ? 4.609 -15.812 -6.297 1 97.38 43 GLN B CA 1
ATOM 1117 C C . GLN B 1 43 ? 3.188 -16.047 -5.793 1 97.38 43 GLN B C 1
ATOM 1119 O O . GLN B 1 43 ? 2.578 -17.078 -6.098 1 97.38 43 GLN B O 1
ATOM 1124 N N . MET B 1 44 ? 2.682 -15.102 -5.078 1 97.12 44 MET B N 1
ATOM 1125 C CA . MET B 1 44 ? 1.313 -15.195 -4.578 1 97.12 44 MET B CA 1
ATOM 1126 C C . MET B 1 44 ? 0.311 -15.164 -5.727 1 97.12 44 MET B C 1
ATOM 1128 O O . MET B 1 44 ? -0.663 -15.922 -5.727 1 97.12 44 MET B O 1
ATOM 1132 N N . THR B 1 45 ? 0.575 -14.289 -6.645 1 97.06 45 THR B N 1
ATOM 1133 C CA . THR B 1 45 ? -0.299 -14.219 -7.812 1 97.06 45 THR B CA 1
ATOM 1134 C C . THR B 1 45 ? -0.35 -15.562 -8.531 1 97.06 45 THR B C 1
ATOM 1136 O O . THR B 1 45 ? -1.424 -16.016 -8.922 1 97.06 45 THR B O 1
ATOM 1139 N N . GLN B 1 46 ? 0.783 -16.188 -8.656 1 96.06 46 GLN B N 1
ATOM 1140 C CA . GLN B 1 46 ? 0.863 -17.484 -9.32 1 96.06 46 GLN B CA 1
ATOM 1141 C C . GLN B 1 46 ? 0.142 -18.562 -8.508 1 96.06 46 GLN B C 1
ATOM 1143 O O . GLN B 1 46 ? -0.477 -19.469 -9.078 1 96.06 46 GLN B O 1
ATOM 1148 N N . ALA B 1 47 ? 0.228 -18.422 -7.215 1 96.12 47 ALA B N 1
ATOM 1149 C CA . ALA B 1 47 ? -0.44 -19.391 -6.332 1 96.12 47 ALA B CA 1
ATOM 1150 C C . ALA B 1 47 ? -1.955 -19.203 -6.383 1 96.12 47 ALA B C 1
ATOM 1152 O O . ALA B 1 47 ? -2.703 -20.156 -6.16 1 96.12 47 ALA B O 1
ATOM 1153 N N . PHE B 1 48 ? -2.375 -17.984 -6.656 1 93.19 48 PHE B N 1
ATOM 1154 C CA . PHE B 1 48 ? -3.795 -17.656 -6.66 1 93.19 48 PHE B CA 1
ATOM 1155 C C . PHE B 1 48 ? -4.355 -17.688 -8.078 1 93.19 48 PHE B C 1
ATOM 1157 O O . PHE B 1 48 ? -4.934 -16.703 -8.547 1 93.19 48 PHE B O 1
ATOM 1164 N N . GLY B 1 49 ? -4.066 -18.672 -8.883 1 92.56 49 GLY B N 1
ATOM 1165 C CA . GLY B 1 49 ? -4.715 -18.875 -10.172 1 92.56 49 GLY B CA 1
ATOM 1166 C C . GLY B 1 49 ? -3.848 -18.453 -11.344 1 92.56 49 GLY B C 1
ATOM 1167 O O . GLY B 1 49 ? -4.215 -18.672 -12.5 1 92.56 49 GLY B O 1
ATOM 1168 N N . GLY B 1 50 ? -2.805 -17.734 -11.078 1 95.75 50 GLY B N 1
ATOM 1169 C CA . GLY B 1 50 ? -1.883 -17.375 -12.141 1 95.75 50 GLY B CA 1
ATOM 1170 C C . GLY B 1 50 ? -1.986 -15.914 -12.547 1 95.75 50 GLY B C 1
ATOM 1171 O O . GLY B 1 50 ? -3.02 -15.273 -12.328 1 95.75 50 GLY B O 1
ATOM 1172 N N . MET B 1 51 ? -0.966 -15.422 -13.258 1 96.06 51 MET B N 1
ATOM 1173 C CA . MET B 1 51 ? -0.854 -14.023 -13.672 1 96.06 51 MET B CA 1
ATOM 1174 C C . MET B 1 51 ? -2.002 -13.633 -14.594 1 96.06 51 MET B C 1
ATOM 1176 O O . MET B 1 51 ? -2.537 -12.523 -14.492 1 96.06 51 MET B O 1
ATOM 1180 N N . GLN B 1 52 ? -2.406 -14.477 -15.461 1 96.81 52 GLN B N 1
ATOM 1181 C CA . GLN B 1 52 ? -3.488 -14.188 -16.406 1 96.81 52 GLN B CA 1
ATOM 1182 C C . GLN B 1 52 ? -4.812 -13.992 -15.664 1 96.81 52 GLN B C 1
ATOM 1184 O O . GLN B 1 52 ? -5.547 -13.039 -15.938 1 96.81 52 GLN B O 1
ATOM 1189 N N . ALA B 1 53 ? -5.117 -14.906 -14.758 1 96.94 53 ALA B N 1
ATOM 1190 C CA . ALA B 1 53 ? -6.375 -14.844 -14.016 1 96.94 53 ALA B CA 1
ATOM 1191 C C . ALA B 1 53 ? -6.441 -13.578 -13.156 1 96.94 53 ALA B C 1
ATOM 1193 O O . ALA B 1 53 ? -7.465 -12.898 -13.125 1 96.94 53 ALA B O 1
ATOM 1194 N N . VAL B 1 54 ? -5.355 -13.305 -12.516 1 97.38 54 VAL B N 1
ATOM 1195 C CA . VAL B 1 54 ? -5.301 -12.133 -11.648 1 97.38 54 VAL B CA 1
ATOM 1196 C C . VAL B 1 54 ? -5.434 -10.859 -12.484 1 97.38 54 VAL B C 1
ATOM 1198 O O . VAL B 1 54 ? -6.16 -9.938 -12.109 1 97.38 54 VAL B O 1
ATOM 1201 N N . ALA B 1 55 ? -4.73 -10.789 -13.633 1 98 55 ALA B N 1
ATOM 1202 C CA . ALA B 1 55 ? -4.805 -9.633 -14.516 1 98 55 ALA B CA 1
ATOM 1203 C C . ALA B 1 55 ? -6.238 -9.398 -14.992 1 98 55 ALA B C 1
ATOM 1205 O O . ALA B 1 55 ? -6.719 -8.258 -14.992 1 98 55 ALA B O 1
ATOM 1206 N N . GLU B 1 56 ? -6.863 -10.43 -15.359 1 97.38 56 GLU B N 1
ATOM 1207 C CA . GLU B 1 56 ? -8.25 -10.336 -15.82 1 97.38 56 GLU B CA 1
ATOM 1208 C C . GLU B 1 56 ? -9.156 -9.797 -14.727 1 97.38 56 GLU B C 1
ATOM 1210 O O . GLU B 1 56 ? -9.945 -8.875 -14.961 1 97.38 56 GLU B O 1
ATOM 1215 N N . GLN B 1 57 ? -9.031 -10.344 -13.578 1 96.69 57 GLN B N 1
ATOM 1216 C CA . GLN B 1 57 ? -9.867 -9.914 -12.453 1 96.69 57 GLN B CA 1
ATOM 1217 C C . GLN B 1 57 ? -9.57 -8.469 -12.07 1 96.69 57 GLN B C 1
ATOM 1219 O O . GLN B 1 57 ? -10.477 -7.727 -11.672 1 96.69 57 GLN B O 1
ATOM 1224 N N . ALA B 1 58 ? -8.312 -8.086 -12.18 1 96.94 58 ALA B N 1
ATOM 1225 C CA . ALA B 1 58 ? -7.883 -6.742 -11.812 1 96.94 58 ALA B CA 1
ATOM 1226 C C . ALA B 1 58 ? -8.078 -5.77 -12.969 1 96.94 58 ALA B C 1
ATOM 1228 O O . ALA B 1 58 ? -7.84 -4.57 -12.828 1 96.94 58 ALA B O 1
ATOM 1229 N N . ARG B 1 59 ? -8.469 -6.293 -14.141 1 97.38 59 ARG B N 1
ATOM 1230 C CA . ARG B 1 59 ? -8.641 -5.496 -15.352 1 97.38 59 ARG B CA 1
ATOM 1231 C C . ARG B 1 59 ? -7.344 -4.801 -15.742 1 97.38 59 ARG B C 1
ATOM 1233 O O . ARG B 1 59 ? -7.332 -3.6 -16.016 1 97.38 59 ARG B O 1
ATOM 1240 N N . LEU B 1 60 ? -6.324 -5.578 -15.68 1 97.12 60 LEU B N 1
ATOM 1241 C CA . LEU B 1 60 ? -5 -5.145 -16.109 1 97.12 60 LEU B CA 1
ATOM 1242 C C . LEU B 1 60 ? -4.52 -5.961 -17.312 1 97.12 60 LEU B C 1
ATOM 1244 O O . LEU B 1 60 ? -5.051 -7.039 -17.578 1 97.12 60 LEU B O 1
ATOM 1248 N N . ASN B 1 61 ? -3.553 -5.371 -18.016 1 96.44 61 ASN B N 1
ATOM 1249 C CA . ASN B 1 61 ? -2.859 -6.121 -19.047 1 96.44 61 ASN B CA 1
ATOM 1250 C C . ASN B 1 61 ? -1.916 -7.16 -18.453 1 96.44 61 ASN B C 1
ATOM 1252 O O . ASN B 1 61 ? -1.024 -6.824 -17.672 1 96.44 61 ASN B O 1
ATOM 1256 N N . PRO B 1 62 ? -2.131 -8.445 -18.844 1 94.44 62 PRO B N 1
ATOM 1257 C CA . PRO B 1 62 ? -1.273 -9.484 -18.266 1 94.44 62 PRO B CA 1
ATOM 1258 C C . PRO B 1 62 ? 0.211 -9.227 -18.516 1 94.44 62 PRO B C 1
ATOM 1260 O O . PRO B 1 62 ? 1.039 -9.469 -17.641 1 94.44 62 PRO B O 1
ATOM 1263 N N . THR B 1 63 ? 0.513 -8.773 -19.672 1 94.56 63 THR B N 1
ATOM 1264 C CA . THR B 1 63 ? 1.907 -8.477 -19.984 1 94.56 63 THR B CA 1
ATOM 1265 C C . THR B 1 63 ? 2.439 -7.367 -19.094 1 94.56 63 THR B C 1
ATOM 1267 O O . THR B 1 63 ? 3.582 -7.43 -18.625 1 94.56 63 THR B O 1
ATOM 1270 N N . GLN B 1 64 ? 1.631 -6.449 -18.828 1 94.44 64 GLN B N 1
ATOM 1271 C CA . GLN B 1 64 ? 2.006 -5.355 -17.938 1 94.44 64 GLN B CA 1
ATOM 1272 C C . GLN B 1 64 ? 2.125 -5.844 -16.5 1 94.44 64 GLN B C 1
ATOM 1274 O O . GLN B 1 64 ? 2.988 -5.383 -15.75 1 94.44 64 GLN B O 1
ATOM 1279 N N . LEU B 1 65 ? 1.263 -6.77 -16.172 1 97.19 65 LEU B N 1
ATOM 1280 C CA . LEU B 1 65 ? 1.285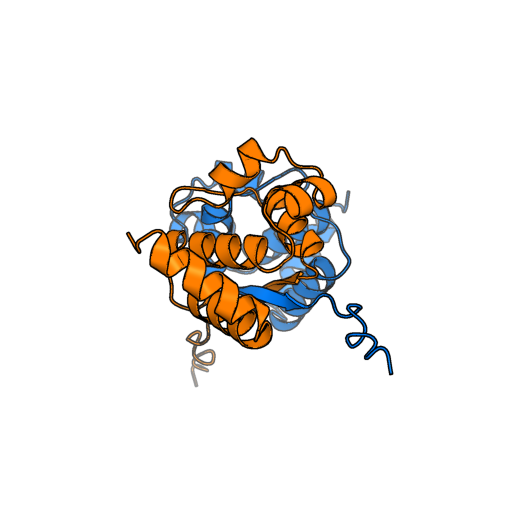 -7.293 -14.812 1 97.19 65 LEU B CA 1
ATOM 1281 C C . LEU B 1 65 ? 2.604 -8 -14.523 1 97.19 65 LEU B C 1
ATOM 1283 O O . LEU B 1 65 ? 3.152 -7.875 -13.43 1 97.19 65 LEU B O 1
ATOM 1287 N N . TYR B 1 66 ? 3.191 -8.734 -15.5 1 95.75 66 TYR B N 1
ATOM 1288 C CA . TYR B 1 66 ? 4.48 -9.398 -15.352 1 95.75 66 TYR B CA 1
ATOM 1289 C C . TYR B 1 66 ? 5.582 -8.391 -15.047 1 95.75 66 TYR B C 1
ATOM 1291 O O . TYR B 1 66 ? 6.41 -8.625 -14.156 1 95.75 66 TYR B O 1
ATOM 1299 N N . ARG B 1 67 ? 5.465 -7.344 -15.656 1 96 67 ARG B N 1
ATOM 1300 C CA . ARG B 1 67 ? 6.469 -6.305 -15.438 1 96 67 ARG B CA 1
ATOM 1301 C C . ARG B 1 67 ? 6.246 -5.594 -14.109 1 96 67 ARG B C 1
ATOM 1303 O O . ARG B 1 67 ? 7.199 -5.289 -13.391 1 96 67 ARG B O 1
ATOM 1310 N N . THR B 1 68 ? 5.016 -5.355 -13.859 1 97.44 68 THR B N 1
ATOM 1311 C CA . THR B 1 68 ? 4.629 -4.648 -12.641 1 97.44 68 THR B CA 1
ATOM 1312 C C . THR B 1 68 ? 5.082 -5.414 -11.406 1 97.44 68 THR B C 1
ATOM 1314 O O . THR B 1 68 ? 5.535 -4.812 -10.43 1 97.44 68 THR B O 1
ATOM 1317 N N . LEU B 1 69 ? 5.02 -6.727 -11.461 1 97.56 69 LEU B N 1
ATOM 1318 C CA . LEU B 1 69 ? 5.348 -7.562 -10.312 1 97.56 69 LEU B CA 1
ATOM 1319 C C . LEU B 1 69 ? 6.73 -8.18 -10.469 1 97.56 69 LEU B C 1
ATOM 1321 O O . LEU B 1 69 ? 7.027 -9.219 -9.867 1 97.56 69 LEU B O 1
ATOM 1325 N N . SER B 1 70 ? 7.609 -7.621 -11.273 1 96.75 70 SER B N 1
ATOM 1326 C CA . SER B 1 70 ? 9.016 -8.008 -11.359 1 96.75 70 SER B CA 1
ATOM 1327 C C . SER B 1 70 ? 9.836 -7.352 -10.25 1 96.75 70 SER B C 1
ATOM 1329 O O . SER B 1 70 ? 9.391 -6.383 -9.633 1 96.75 70 SER B O 1
ATOM 1331 N N . PRO B 1 71 ? 11.062 -7.848 -9.922 1 95.75 71 PRO B N 1
ATOM 1332 C CA . PRO B 1 71 ? 11.891 -7.273 -8.859 1 95.75 71 PRO B CA 1
ATOM 1333 C C . PRO B 1 71 ? 12.188 -5.789 -9.078 1 95.75 71 PRO B C 1
ATOM 1335 O O . PRO B 1 71 ? 12.438 -5.059 -8.117 1 95.75 71 PRO B O 1
ATOM 1338 N N . LYS B 1 72 ? 12.094 -5.324 -10.289 1 96.62 72 LYS B N 1
ATOM 1339 C CA . LYS B 1 72 ? 12.375 -3.928 -10.594 1 96.62 72 LYS B CA 1
ATOM 1340 C C . LYS B 1 72 ? 11.094 -3.137 -10.812 1 96.62 72 LYS B C 1
ATOM 1342 O O . LYS B 1 72 ? 11.133 -1.977 -11.234 1 96.62 72 LYS B O 1
ATOM 1347 N N . GLY B 1 73 ? 9.984 -3.77 -10.633 1 97.62 73 GLY B N 1
ATOM 1348 C CA . GLY B 1 73 ? 8.711 -3.096 -10.812 1 97.62 73 GLY B CA 1
ATOM 1349 C C . GLY B 1 73 ? 8.445 -2.025 -9.766 1 97.62 73 GLY B C 1
ATOM 1350 O O . GLY B 1 73 ? 9.156 -1.94 -8.766 1 97.62 73 GLY B O 1
ATOM 1351 N N . ASN B 1 74 ? 7.457 -1.252 -10.055 1 98.12 74 ASN B N 1
ATOM 1352 C CA . ASN B 1 74 ? 7.02 -0.179 -9.164 1 98.12 74 ASN B CA 1
ATOM 1353 C C . ASN B 1 74 ? 5.555 0.181 -9.398 1 98.12 74 ASN B C 1
ATOM 1355 O O . ASN B 1 74 ? 5.25 1.25 -9.93 1 98.12 74 ASN B O 1
ATOM 1359 N N . PRO B 1 75 ? 4.684 -0.7 -8.914 1 98.12 75 PRO B N 1
ATOM 1360 C CA . PRO B 1 75 ? 3.26 -0.493 -9.195 1 98.12 75 PRO B CA 1
ATOM 1361 C C . PRO B 1 75 ? 2.725 0.808 -8.602 1 98.12 75 PRO B C 1
ATOM 1363 O O . PRO B 1 75 ? 3.234 1.283 -7.586 1 98.12 75 PRO B O 1
ATOM 1366 N N . SER B 1 76 ? 1.739 1.369 -9.375 1 97.88 76 SER B N 1
ATOM 1367 C CA . SER B 1 76 ? 0.987 2.475 -8.789 1 97.88 76 SER B CA 1
ATOM 1368 C C . SER B 1 76 ? 0.084 1.992 -7.66 1 97.88 76 SER B C 1
ATOM 1370 O O . SER B 1 76 ? -0.157 0.792 -7.52 1 97.88 76 SER B O 1
ATOM 1372 N N . LEU B 1 77 ? -0.373 2.898 -6.848 1 98.56 77 LEU B N 1
ATOM 1373 C CA . LEU B 1 77 ? -1.329 2.564 -5.801 1 98.56 77 LEU B CA 1
ATOM 1374 C C . LEU B 1 77 ? -2.561 1.88 -6.387 1 98.56 77 LEU B C 1
ATOM 1376 O O . LEU B 1 77 ? -3.002 0.847 -5.879 1 98.56 77 LEU B O 1
ATOM 1380 N N . ALA B 1 78 ? -3.078 2.418 -7.484 1 97.62 78 ALA B N 1
ATOM 1381 C CA . ALA B 1 78 ? -4.273 1.852 -8.109 1 97.62 78 ALA B CA 1
ATOM 1382 C C . ALA B 1 78 ? -4.039 0.4 -8.516 1 97.62 78 ALA B C 1
ATOM 1384 O O . ALA B 1 78 ? -4.883 -0.465 -8.266 1 97.62 78 ALA B O 1
ATOM 1385 N N . SER B 1 79 ? -2.918 0.141 -9.172 1 97.88 79 SER B N 1
ATOM 1386 C CA . SER B 1 79 ? -2.609 -1.215 -9.617 1 97.88 79 SER B CA 1
ATOM 1387 C C . SER B 1 79 ? -2.441 -2.16 -8.43 1 97.88 79 SER B C 1
ATOM 1389 O O . SER B 1 79 ? -2.936 -3.289 -8.461 1 97.88 79 SER B O 1
ATOM 1391 N N . LEU B 1 80 ? -1.729 -1.685 -7.422 1 98.31 80 LEU B N 1
ATOM 1392 C CA . LEU B 1 80 ? -1.493 -2.508 -6.242 1 98.31 80 LEU B CA 1
ATOM 1393 C C . LEU B 1 80 ? -2.809 -2.887 -5.57 1 98.31 80 LEU B C 1
ATOM 1395 O O . LEU B 1 80 ? -3.012 -4.043 -5.199 1 98.31 80 LEU B O 1
ATOM 1399 N N . LEU B 1 81 ? -3.697 -1.88 -5.406 1 98 81 LEU B N 1
ATOM 1400 C CA . LEU B 1 81 ? -5 -2.133 -4.801 1 98 81 LEU B CA 1
ATOM 1401 C C . LEU B 1 81 ? -5.789 -3.148 -5.621 1 98 81 LEU B C 1
ATOM 1403 O O . LEU B 1 81 ? -6.383 -4.074 -5.062 1 98 81 LEU B O 1
ATOM 1407 N N . ALA B 1 82 ? -5.773 -3.01 -6.914 1 97.44 82 ALA B N 1
ATOM 1408 C CA . ALA B 1 82 ? -6.512 -3.906 -7.801 1 97.44 82 ALA B CA 1
ATOM 1409 C C . ALA B 1 82 ? -5.949 -5.324 -7.738 1 97.44 82 ALA B C 1
ATOM 1411 O O . ALA B 1 82 ? -6.703 -6.297 -7.699 1 97.44 82 ALA B O 1
ATOM 1412 N N . ILE B 1 83 ? -4.648 -5.43 -7.77 1 98.12 83 ILE B N 1
ATOM 1413 C CA . ILE B 1 83 ? -3.98 -6.727 -7.738 1 98.12 83 ILE B CA 1
ATOM 1414 C C . ILE B 1 83 ? -4.312 -7.445 -6.43 1 98.12 83 ILE B C 1
ATOM 1416 O O . ILE B 1 83 ? -4.68 -8.625 -6.441 1 98.12 83 ILE B O 1
ATOM 1420 N N . LEU B 1 84 ? -4.164 -6.781 -5.336 1 97.75 84 LEU B N 1
ATOM 1421 C CA . LEU B 1 84 ? -4.449 -7.391 -4.039 1 97.75 84 LEU B CA 1
ATOM 1422 C C . LEU B 1 84 ? -5.914 -7.805 -3.945 1 97.75 84 LEU B C 1
ATOM 1424 O O . LEU B 1 84 ? -6.227 -8.906 -3.494 1 97.75 84 LEU B O 1
ATOM 1428 N N . LYS B 1 85 ? -6.82 -6.934 -4.375 1 97 85 LYS B N 1
ATOM 1429 C CA . LYS B 1 85 ? -8.25 -7.246 -4.332 1 97 85 LYS B CA 1
ATOM 1430 C C . LYS B 1 85 ? -8.562 -8.5 -5.145 1 97 85 LYS B C 1
ATOM 1432 O O . LYS B 1 85 ? -9.359 -9.336 -4.719 1 97 85 LYS B O 1
ATOM 1437 N N . ALA B 1 86 ? -7.93 -8.648 -6.281 1 96.88 86 ALA B N 1
ATOM 1438 C CA . ALA B 1 86 ? -8.125 -9.812 -7.148 1 96.88 86 ALA B CA 1
ATOM 1439 C C . ALA B 1 86 ? -7.746 -11.102 -6.426 1 96.88 86 ALA B C 1
ATOM 1441 O O . ALA B 1 86 ? -8.258 -12.18 -6.75 1 96.88 86 ALA B O 1
ATOM 1442 N N . MET B 1 87 ? -6.879 -10.969 -5.473 1 96.56 87 MET B N 1
ATOM 1443 C CA . MET B 1 87 ? -6.418 -12.148 -4.742 1 96.56 87 MET B CA 1
ATOM 1444 C C . MET B 1 87 ? -7.117 -12.258 -3.393 1 96.56 87 MET B C 1
ATOM 1446 O O . MET B 1 87 ? -6.711 -13.055 -2.543 1 96.56 87 MET B O 1
ATOM 1450 N N . GLY B 1 88 ? -8.094 -11.383 -3.154 1 95.38 88 GLY B N 1
ATOM 1451 C CA . GLY B 1 88 ? -8.844 -11.414 -1.906 1 95.38 88 GLY B CA 1
ATOM 1452 C C . GLY B 1 88 ? -8.086 -10.789 -0.748 1 95.38 88 GLY B C 1
ATOM 1453 O O . GLY B 1 88 ? -8.273 -11.18 0.406 1 95.38 88 GLY B O 1
ATOM 1454 N N . LEU B 1 89 ? -7.199 -9.859 -1.039 1 97.44 89 LEU B N 1
ATOM 1455 C CA . LEU B 1 89 ? -6.375 -9.18 -0.049 1 97.44 89 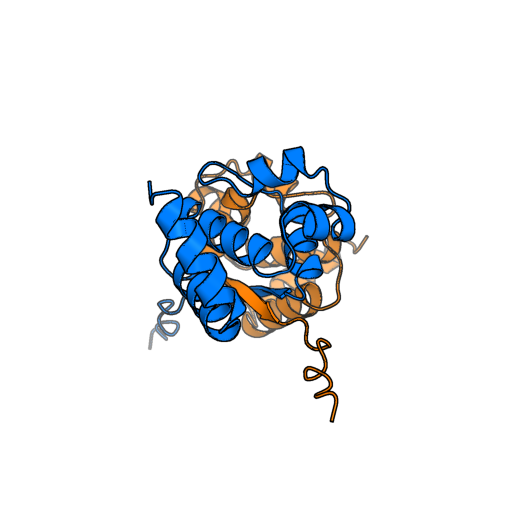LEU B CA 1
ATOM 1456 C C . LEU B 1 89 ? -6.613 -7.672 -0.091 1 97.44 89 LEU B C 1
ATOM 1458 O O . LEU B 1 89 ? -7.207 -7.16 -1.042 1 97.44 89 LEU B O 1
ATOM 1462 N N . ARG B 1 90 ? -6.211 -7.008 0.955 1 97.5 90 ARG B N 1
ATOM 1463 C CA . ARG B 1 90 ? -6.285 -5.551 1.021 1 97.5 90 ARG B CA 1
ATOM 1464 C C . ARG B 1 90 ? -5.059 -4.977 1.719 1 97.5 90 ARG B C 1
ATOM 1466 O O . ARG B 1 90 ? -4.395 -5.668 2.492 1 97.5 90 ARG B O 1
ATOM 1473 N N . LEU B 1 91 ? -4.816 -3.701 1.469 1 98.44 91 LEU B N 1
ATOM 1474 C CA . LEU B 1 91 ? -3.766 -2.979 2.176 1 98.44 91 LEU B CA 1
ATOM 1475 C C . LEU B 1 91 ? -4.242 -2.539 3.557 1 98.44 91 LEU B C 1
ATOM 1477 O O . LEU B 1 91 ? -5.441 -2.355 3.775 1 98.44 91 LEU B O 1
ATOM 1481 N N . ALA B 1 92 ? -3.326 -2.4 4.352 1 98.38 92 ALA B N 1
ATOM 1482 C CA . ALA B 1 92 ? -3.486 -1.77 5.66 1 98.38 92 ALA B CA 1
ATOM 1483 C C . ALA B 1 92 ? -2.266 -0.924 6.016 1 98.38 92 ALA B C 1
ATOM 1485 O O . ALA B 1 92 ? -1.22 -1.034 5.371 1 98.38 92 ALA B O 1
ATOM 1486 N N . VAL B 1 93 ? -2.467 -0.037 6.934 1 98.38 93 VAL B N 1
ATOM 1487 C CA . VAL B 1 93 ? -1.382 0.794 7.445 1 98.38 93 VAL B CA 1
ATOM 1488 C C . VAL B 1 93 ? -1.219 0.569 8.945 1 98.38 93 VAL B C 1
ATOM 1490 O O . VAL B 1 93 ? -2.207 0.493 9.68 1 98.38 93 VAL B O 1
ATOM 1493 N N . MET B 1 94 ? 0.06 0.455 9.367 1 97.31 94 MET B N 1
ATOM 1494 C CA . MET B 1 94 ? 0.386 0.204 10.766 1 97.31 94 MET B CA 1
ATOM 1495 C C . MET B 1 94 ? 1.532 1.098 11.227 1 97.31 94 MET B C 1
ATOM 1497 O O . MET B 1 94 ? 2.309 1.591 10.406 1 97.31 94 MET B O 1
ATOM 1501 N N . PRO B 1 95 ? 1.587 1.312 12.602 1 95.56 95 PRO B N 1
ATOM 1502 C CA . PRO B 1 95 ? 2.789 1.993 13.086 1 95.56 95 PRO B CA 1
ATOM 1503 C C . PRO B 1 95 ? 4.062 1.18 12.859 1 95.56 95 PRO B C 1
ATOM 1505 O O . PRO B 1 95 ? 4.027 -0.052 12.914 1 95.56 95 PRO B O 1
ATOM 1508 N N . LEU B 1 96 ? 5.105 1.89 12.641 1 90.44 96 LEU B N 1
ATOM 1509 C CA . LEU B 1 96 ? 6.402 1.218 12.578 1 90.44 96 LEU B CA 1
ATOM 1510 C C . LEU B 1 96 ? 6.848 0.766 13.969 1 90.44 96 LEU B C 1
ATOM 1512 O O . LEU B 1 96 ? 6.566 1.436 14.961 1 90.44 96 LEU B O 1
ATOM 1516 N N . ALA B 1 97 ? 6.738 -0.553 14.391 1 72.56 97 ALA B N 1
ATOM 1517 C CA . ALA B 1 97 ? 7.066 -1.086 15.703 1 72.56 97 ALA B CA 1
ATOM 1518 C C . ALA B 1 97 ? 8.062 -0.182 16.422 1 72.56 97 ALA B C 1
ATOM 1520 O O . ALA B 1 97 ? 8.023 -0.059 17.656 1 72.56 97 ALA B O 1
ATOM 1521 N N . ASN B 1 98 ? 9.062 0.425 15.914 1 53.91 98 ASN B N 1
ATOM 1522 C CA . ASN B 1 98 ? 10.008 1.099 16.797 1 53.91 98 ASN B CA 1
ATOM 1523 C C . ASN B 1 98 ? 9.398 2.361 17.406 1 53.91 98 ASN B C 1
ATOM 1525 O O . ASN B 1 98 ? 10.086 3.115 18.094 1 53.91 98 ASN B O 1
ATOM 1529 N N . ALA B 1 99 ? 8.477 2.967 16.766 1 44.94 99 ALA B N 1
ATOM 1530 C CA . ALA B 1 99 ? 8.148 4.25 17.375 1 44.94 99 ALA B CA 1
ATOM 1531 C C . ALA B 1 99 ? 7.879 4.094 18.859 1 44.94 99 ALA B C 1
ATOM 1533 O O . ALA B 1 99 ? 6.871 3.508 19.266 1 44.94 99 ALA B O 1
ATOM 1534 N N . ALA B 1 100 ? 9 3.852 19.672 1 39.22 100 ALA B N 1
ATOM 1535 C CA . ALA B 1 100 ? 9.031 3.918 21.125 1 39.22 100 ALA B CA 1
ATOM 1536 C C . ALA B 1 100 ? 7.973 4.891 21.656 1 39.22 100 ALA B C 1
ATOM 1538 O O . ALA B 1 100 ? 7.59 5.832 20.953 1 39.22 100 ALA B O 1
ATOM 1539 N N . ALA B 1 101 ? 7.145 4.508 22.625 1 43.44 101 ALA B N 1
ATOM 1540 C CA . ALA B 1 101 ? 6.266 5.355 23.438 1 43.44 101 ALA B CA 1
ATOM 1541 C C . ALA B 1 101 ? 6.77 6.793 23.469 1 43.44 101 ALA B C 1
ATOM 1543 O O . ALA B 1 101 ? 7.977 7.039 23.375 1 43.44 101 ALA B O 1
ATOM 1544 N N . PRO B 1 102 ? 6.047 7.742 22.875 1 37.19 102 PRO B N 1
ATOM 1545 C CA . PRO B 1 102 ? 6.543 9.078 23.203 1 37.19 102 PRO B CA 1
ATOM 1546 C C . PRO B 1 102 ? 7.281 9.125 24.547 1 37.19 102 PRO B C 1
ATOM 1548 O O . PRO B 1 102 ? 6.93 8.391 25.469 1 37.19 102 PRO B O 1
ATOM 1551 N N . VAL B 1 103 ? 8.562 9.141 24.5 1 34.06 103 VAL B N 1
ATOM 1552 C CA . VAL B 1 103 ? 9.242 9.508 25.734 1 34.06 103 VAL B CA 1
ATOM 1553 C C . VAL B 1 103 ? 8.43 10.562 26.484 1 34.06 103 VAL B C 1
ATOM 1555 O O . VAL B 1 103 ? 8.148 11.633 25.938 1 34.06 103 VAL B O 1
ATOM 1558 N N . ARG B 1 104 ? 7.445 10.234 27.188 1 34.22 104 ARG B N 1
ATOM 1559 C CA . ARG B 1 104 ? 6.938 11.172 28.188 1 34.22 104 ARG B CA 1
ATOM 1560 C C . ARG B 1 104 ? 8.078 11.938 28.844 1 34.22 104 ARG B C 1
ATOM 1562 O O . ARG B 1 104 ? 8.977 11.336 29.438 1 34.22 104 ARG B O 1
ATOM 1569 N N . MET B 1 105 ? 8.602 12.906 28.219 1 31.3 105 MET B N 1
ATOM 1570 C CA . MET B 1 105 ? 9.352 13.805 29.094 1 31.3 105 MET B CA 1
ATOM 1571 C C . MET B 1 105 ? 8.656 13.953 30.438 1 31.3 105 MET B C 1
ATOM 1573 O O . MET B 1 105 ? 7.5 14.375 30.5 1 31.3 105 MET B O 1
ATOM 1577 N N . GLY B 1 106 ? 8.758 13.086 31.328 1 24.34 106 GLY B N 1
ATOM 1578 C CA . GLY B 1 106 ? 8.711 13.539 32.719 1 24.34 106 GLY B CA 1
ATOM 1579 C C . GLY B 1 106 ? 9.703 14.656 33 1 24.34 106 GLY B C 1
ATOM 1580 O O . GLY B 1 106 ? 10.703 14.805 32.312 1 24.34 106 GLY B O 1
#

Radius of gyration: 18.2 Å; Cα contacts (8 Å, |Δi|>4): 259; chains: 2; bounding box: 37×56×53 Å

Sequence (212 aa):
MRSKPHDEAMVEVYRSDPALALETINSILADGDQGELLVVLRQMTQAFGGMQAVAEQARLNPTQLYRTLSPKGNPSLASLLAILKAMGLRLAVMPLANAAAPVRMGMRSKPHDEAMVEVYRSDPALALETINSILADGDQGELLVVLRQMTQAFGGMQAVAEQARLNPTQLYRTLSPKGNPSLASLLAILKAMGLRLAVMPLANAAAPVRMG

Nearest PDB structures (foldseek):
  1y7y-assembly1_B  TM=8.689E-01  e=2.088E-01  Aeromonas hydrophila
  3f51-assembly1_A  TM=8.188E-01  e=2.320E-01  Corynebacterium glutamicum
  5woq-assembly2_C  TM=7.977E-01  e=2.718E-01  Mycolicibacterium smegmatis MC2 155
  5d4z-assembly7_1  TM=6.726E-01  e=3.356E-01  Salmonella phage SPC32H
  6u0i-assembly1_B  TM=7.322E-01  e=5.117E-01  Escherichia coli str. K-12 substr. DH10B

Secondary structure (DSSP, 8-state):
---HHHHHHHHHHHHH-HHHHHHHHHHHHHH--HHHHHHHHHHHHHHTT-HHHHHHHHT--HHHHHHHTSTT---BHHHHHHHHHHTTEEEEEEE-TT--------/---HHHHHHHHHHHHH-HHHHHHHHHHHHHH--HHHHHHHHHHHHHHTT-HHHHHHHHT--HHHHHHHTSTT---BHHHHHHHHHHTTEEEEEEE-TT--------